Protein 5UZG (pdb70)

GO terms:
  GO:0042060 wound healing (P, HMP)
  GO:0045451 pole plasm oskar mRNA localization (P, IMP)
  GO:0051276 chromosome organization (P, IMP)
  GO:0060810 intracellular mRNA localization involved in pattern specification process (P, IMP)
  GO:0006417 regulation of translation (P, IMP)
  GO:0007311 maternal specification of dorsal/ventral axis, oocyte, germ-line encoded (P, IMP)
  GO:0005515 protein binding (F, IPI)
  GO:0032991 protein-containing complex (C, IPI)

Foldseek 3Di:
DWKKKKAWADPPDDLVLVLVLLVVFAFVPRSVQWAQQDCNHRMIMTHGDDPVSLVSQQVQAQPDRPHIGMHMGTDDPVRNVVRD/DWKKKKAFADLPDALVLVCVLLVVFAFVPRSVQKAFFADPVPRGTHRMIMTHGDDPVSLVSQQVQAQPDDVPIGMHMGTDDPVRNVVRVD

Structure (mmCIF, N/CA/C/O backbone):
data_5UZG
#
_entry.id   5UZG
#
_cell.length_a   115.240
_cell.length_b   27.720
_cell.length_c   66.415
_cell.angle_alpha   90.00
_cell.angle_beta   109.39
_cell.angle_gamma   90.00
#
_symmetry.space_group_name_H-M   'C 1 2 1'
#
loop_
_entity.id
_entity.type
_entity.pdbx_description
1 polymer AT27789p
2 non-polymer GLYCEROL
3 non-polymer 'SULFATE ION'
4 water water
#
loop_
_atom_site.group_PDB
_atom_site.id
_atom_site.type_symbol
_atom_site.label_atom_id
_atom_site.label_alt_id
_atom_site.label_comp_id
_atom_site.label_asym_id
_atom_site.label_entity_id
_atom_site.label_seq_id
_atom_site.pdbx_PDB_ins_code
_atom_site.Cartn_x
_atom_site.Cartn_y
_atom_site.Cartn_z
_atom_site.occupancy
_atom_site.B_iso_or_equiv
_atom_site.auth_seq_id
_atom_site.auth_comp_id
_atom_site.auth_asym_id
_atom_site.auth_atom_id
_atom_site.pdbx_PDB_model_num
ATOM 1 N N . PRO A 1 8 ? -17.152 -14.334 -10.487 1.00 33.86 48 PRO B N 1
ATOM 2 C CA . PRO A 1 8 ? -17.025 -14.769 -9.089 1.00 29.71 48 PRO B CA 1
ATOM 3 C C . PRO A 1 8 ? -17.845 -13.900 -8.149 1.00 26.73 48 PRO B C 1
ATOM 4 O O . PRO A 1 8 ? -17.815 -12.674 -8.261 1.00 26.13 48 PRO B O 1
ATOM 8 N N . LYS A 1 9 ? -18.561 -14.537 -7.229 1.00 18.56 49 LYS B N 1
ATOM 9 C CA . LYS A 1 9 ? -19.534 -13.872 -6.373 1.00 16.39 49 LYS B CA 1
ATOM 10 C C . LYS A 1 9 ? -19.064 -13.908 -4.926 1.00 12.38 49 LYS B C 1
ATOM 11 O O . LYS A 1 9 ? -18.591 -14.942 -4.447 1.00 12.47 49 LYS B O 1
ATOM 17 N N . PHE A 1 10 ? -19.223 -12.779 -4.225 1.00 12.19 50 PHE B N 1
ATOM 18 C CA . PHE A 1 10 ? -18.818 -12.667 -2.831 1.00 11.91 50 PHE B CA 1
ATOM 19 C C . PHE A 1 10 ? -19.944 -12.115 -1.967 1.00 11.51 50 PHE B C 1
ATOM 20 O O . PHE A 1 10 ? -20.752 -11.279 -2.396 1.00 11.08 50 PHE B O 1
ATOM 28 N N . VAL A 1 11 ? -19.957 -12.577 -0.725 1.00 10.46 51 VAL B N 1
ATOM 29 C CA . VAL A 1 11 ? -20.696 -11.928 0.339 1.00 10.88 51 VAL B CA 1
ATOM 30 C C . VAL A 1 11 ? -19.700 -11.529 1.420 1.00 11.03 51 VAL B C 1
ATOM 31 O O . VAL A 1 11 ? -18.573 -12.031 1.483 1.00 10.20 51 VAL B O 1
ATOM 35 N N . ARG A 1 12 ? -20.121 -10.596 2.264 1.00 9.51 52 ARG B N 1
ATOM 36 C CA . ARG A 1 12 ? -19.339 -10.132 3.400 1.00 10.78 52 ARG B CA 1
ATOM 37 C C . ARG A 1 12 ? -20.142 -10.356 4.673 1.00 9.96 52 ARG B C 1
ATOM 38 O O . ARG A 1 12 ? -21.320 -9.986 4.746 1.00 10.95 52 ARG B O 1
ATOM 46 N N . LEU A 1 13 ? -19.511 -10.982 5.660 1.00 10.43 53 LEU B N 1
ATOM 47 C CA . LEU A 1 13 ? -20.103 -11.154 6.980 1.00 12.46 53 LEU B CA 1
ATOM 48 C C . LEU A 1 13 ? -19.501 -10.127 7.927 1.00 10.60 53 LEU B C 1
ATOM 49 O O . LEU A 1 13 ? -18.298 -9.859 7.869 1.00 11.06 53 LEU B O 1
ATOM 54 N N . ARG A 1 14 ? -20.325 -9.556 8.805 1.00 7.91 54 ARG B N 1
ATOM 55 C CA . ARG A 1 14 ? -19.834 -8.620 9.812 1.00 8.43 54 ARG B CA 1
ATOM 56 C C . ARG A 1 14 ? -20.462 -8.952 11.155 1.00 9.42 54 ARG B C 1
ATOM 57 O O . ARG A 1 14 ? -21.631 -9.325 11.218 1.00 11.37 54 ARG B O 1
ATOM 65 N N . GLY A 1 15 ? -19.678 -8.837 12.225 1.00 10.91 55 GLY B N 1
ATOM 66 C CA . GLY A 1 15 ? -20.161 -9.156 13.552 1.00 12.34 55 GLY B CA 1
ATOM 67 C C . GLY A 1 15 ? -19.704 -10.494 14.083 1.00 14.23 55 GLY B C 1
ATOM 68 O O . GLY A 1 15 ? -20.234 -10.951 15.104 1.00 12.60 55 GLY B O 1
ATOM 69 N N . LEU A 1 16 ? -18.753 -11.142 13.415 1.00 13.26 56 LEU B N 1
ATOM 70 C CA . LEU A 1 16 ? -18.275 -12.449 13.844 1.00 13.55 56 LEU B CA 1
ATOM 71 C C . LEU A 1 16 ? -17.580 -12.349 15.200 1.00 14.84 56 LEU B C 1
ATOM 72 O O . LEU A 1 16 ? -16.911 -11.355 15.490 1.00 15.10 56 LEU B O 1
ATOM 77 N N . PRO A 1 17 ? -17.709 -13.378 16.033 1.00 14.87 57 PRO B N 1
ATOM 78 C CA . PRO A 1 17 ? -16.969 -13.405 17.296 1.00 16.74 57 PRO B CA 1
ATOM 79 C C . PRO A 1 17 ? -15.470 -13.504 17.066 1.00 17.21 57 PRO B C 1
ATOM 80 O O . PRO A 1 17 ? -14.998 -13.993 16.036 1.00 17.95 57 PRO B O 1
ATOM 84 N N . TRP A 1 18 ? -14.715 -13.049 18.072 1.00 18.30 58 TRP B N 1
ATOM 85 C CA . TRP A 1 18 ? -13.259 -13.166 18.031 1.00 17.66 58 TRP B CA 1
ATOM 86 C C . TRP A 1 18 ? -12.824 -14.589 17.709 1.00 17.85 58 TRP B C 1
ATOM 87 O O . TRP A 1 18 ? -11.772 -14.800 17.098 1.00 19.38 58 TRP B O 1
ATOM 98 N N . SER A 1 19 ? -13.621 -15.576 18.110 1.00 15.54 59 SER B N 1
ATOM 99 C CA . SER A 1 19 ? -13.264 -16.979 18.023 1.00 15.09 59 SER B CA 1
ATOM 100 C C . SER A 1 19 ? -13.672 -17.631 16.706 1.00 16.08 59 SER B C 1
ATOM 101 O O . SER A 1 19 ? -13.415 -18.822 16.524 1.00 16.31 59 SER B O 1
ATOM 104 N N . ALA A 1 20 ? -14.292 -16.890 15.787 1.00 14.84 60 ALA B N 1
ATOM 105 C CA . ALA A 1 20 ? -14.825 -17.501 14.575 1.00 17.40 60 ALA B CA 1
ATOM 106 C C . ALA A 1 20 ? -13.739 -18.212 13.774 1.00 14.09 60 ALA B C 1
ATOM 107 O O . ALA A 1 20 ? -12.670 -17.655 13.503 1.00 15.42 60 ALA B O 1
ATOM 109 N N . THR A 1 21 ? -14.019 -19.453 13.398 1.00 14.71 61 THR B N 1
ATOM 110 C CA . THR A 1 21 ? -13.147 -20.242 12.543 1.00 15.49 61 THR B CA 1
ATOM 111 C C . THR A 1 21 ? -13.783 -20.404 11.174 1.00 16.85 61 THR B C 1
ATOM 112 O O . THR A 1 21 ? -14.978 -20.160 10.985 1.00 14.40 61 THR B O 1
ATOM 116 N N . HIS A 1 22 ? -12.973 -20.855 10.215 1.00 15.94 62 HIS B N 1
ATOM 117 C CA . HIS A 1 22 ? -13.515 -21.144 8.893 1.00 14.34 62 HIS B CA 1
ATOM 118 C C . HIS A 1 22 ? -14.596 -22.217 8.964 1.00 17.25 62 HIS B C 1
ATOM 119 O O . HIS A 1 22 ? -15.640 -22.108 8.302 1.00 14.56 62 HIS B O 1
ATOM 126 N N . LYS A 1 23 ? -14.374 -23.256 9.773 1.00 16.70 63 LYS B N 1
ATOM 127 C CA . LYS A 1 23 ? -15.371 -24.312 9.913 1.00 16.11 63 LYS B CA 1
ATOM 128 C C . LYS A 1 23 ? -16.681 -23.765 10.469 1.00 15.49 63 LYS B C 1
ATOM 129 O O . LYS A 1 23 ? -17.763 -24.109 9.982 1.00 15.25 63 LYS B O 1
ATOM 135 N N . GLU A 1 24 ? -16.606 -22.888 11.474 1.00 13.93 64 GLU B N 1
ATOM 136 C CA . GLU A 1 24 ? -17.824 -22.332 12.052 1.00 15.42 64 GLU B CA 1
ATOM 137 C C . GLU A 1 24 ? -18.567 -21.471 11.041 1.00 11.92 64 GLU B C 1
ATOM 138 O O . GLU A 1 24 ? -19.807 -21.483 10.999 1.00 12.80 64 GLU B O 1
ATOM 144 N N . ILE A 1 25 ? -17.828 -20.720 10.220 1.00 12.13 65 ILE B N 1
ATOM 145 C CA . ILE A 1 25 ? -18.462 -19.895 9.198 1.00 12.48 65 ILE B CA 1
ATOM 146 C C . ILE A 1 25 ? -19.097 -20.772 8.128 1.00 10.73 65 ILE B C 1
ATOM 147 O O . ILE A 1 25 ? -20.230 -20.525 7.698 1.00 11.43 65 ILE B O 1
ATOM 152 N N . LEU A 1 26 ? -18.392 -21.821 7.701 1.00 11.15 66 LEU B N 1
ATOM 153 C CA . LEU A 1 26 ? -18.958 -22.761 6.738 1.00 12.11 66 LEU B CA 1
ATOM 154 C C . LEU A 1 26 ? -20.260 -23.369 7.255 1.00 11.60 66 LEU B C 1
ATOM 155 O O . LEU A 1 26 ? -21.216 -23.559 6.489 1.00 12.92 66 LEU B O 1
ATOM 160 N N . ASP A 1 27 ? -20.325 -23.670 8.560 1.00 11.80 67 ASP B N 1
ATOM 161 C CA . ASP A 1 27 ? -21.538 -24.237 9.139 1.00 12.11 67 ASP B CA 1
ATOM 162 C C . ASP A 1 27 ? -22.649 -23.193 9.252 1.00 10.85 67 ASP B C 1
ATOM 163 O O . ASP A 1 27 ? -23.823 -23.508 9.035 1.00 12.03 67 ASP B O 1
ATOM 168 N N . PHE A 1 28 ? -22.304 -21.951 9.623 1.00 10.20 68 PHE B N 1
ATOM 169 C CA . PHE A 1 28 ? -23.289 -20.877 9.602 1.00 9.26 68 PHE B CA 1
ATOM 170 C C . PHE A 1 28 ? -23.900 -20.768 8.214 1.00 10.11 68 PHE B C 1
ATOM 171 O O . PHE A 1 28 ? -25.115 -20.586 8.067 1.00 11.04 68 PHE B O 1
ATOM 179 N N . LEU A 1 29 ? -23.061 -20.921 7.189 1.00 9.97 69 LEU B N 1
ATOM 180 C CA . LEU A 1 29 ? -23.445 -20.871 5.784 1.00 10.61 69 LEU B CA 1
ATOM 181 C C . LEU A 1 29 ? -23.775 -22.251 5.216 1.00 12.04 69 LEU B C 1
ATOM 182 O O . LEU A 1 29 ? -23.639 -22.469 4.006 1.00 10.87 69 LEU B O 1
ATOM 187 N N . GLU A 1 30 ? -24.191 -23.186 6.058 1.00 10.45 70 GLU B N 1
ATOM 188 C CA . GLU A 1 30 ? -24.438 -24.559 5.608 1.00 11.87 70 GLU B CA 1
ATOM 189 C C . GLU A 1 30 ? -25.297 -24.731 4.381 1.00 10.80 70 GLU B C 1
ATOM 190 O O . GLU A 1 30 ? -25.082 -25.617 3.626 1.00 12.89 70 GLU B O 1
ATOM 196 N N . ASN A 1 31 ? -26.273 -23.857 4.220 1.00 11.63 71 ASN B N 1
ATOM 197 C CA . ASN A 1 31 ? -27.150 -24.036 3.086 1.00 15.62 71 ASN B CA 1
ATOM 198 C C . ASN A 1 31 ? -26.768 -23.245 1.866 1.00 12.63 71 ASN B C 1
ATOM 199 O O . ASN A 1 31 ? -27.467 -23.213 0.940 1.00 13.04 71 ASN B O 1
ATOM 204 N N . VAL A 1 32 ? -25.605 -22.662 1.912 1.00 10.93 72 VAL B N 1
ATOM 205 C CA . VAL A 1 32 ? -25.032 -21.885 0.859 1.00 9.26 72 VAL B CA 1
ATOM 206 C C . VAL A 1 32 ? -23.890 -22.692 0.242 1.00 11.26 72 VAL B C 1
ATOM 207 O O . VAL A 1 32 ? -23.175 -23.286 0.922 1.00 10.28 72 VAL B O 1
ATOM 211 N N . ASN A 1 33 ? -23.806 -22.694 -1.086 1.00 9.31 73 ASN B N 1
ATOM 212 C CA . ASN A 1 33 ? -22.693 -23.353 -1.766 1.00 11.42 73 ASN B CA 1
ATOM 213 C C . ASN A 1 33 ? -21.512 -22.393 -1.772 1.00 10.71 73 ASN B C 1
ATOM 214 O O . ASN A 1 33 ? -21.478 -21.425 -2.544 1.00 10.93 73 ASN B O 1
ATOM 219 N N . VAL A 1 34 ? -20.547 -22.660 -0.899 1.00 9.41 74 VAL B N 1
ATOM 220 C CA . VAL A 1 34 ? -19.344 -21.849 -0.770 1.00 11.99 74 VAL B CA 1
ATOM 221 C C . VAL A 1 34 ? -18.276 -22.429 -1.680 1.00 13.53 74 VAL B C 1
ATOM 222 O O . VAL A 1 34 ? -17.983 -23.634 -1.619 1.00 13.19 74 VAL B O 1
ATOM 226 N N . THR A 1 35 ? -17.694 -21.577 -2.522 1.00 12.58 75 THR B N 1
ATOM 227 C CA . THR A 1 35 ? -16.697 -22.024 -3.492 1.00 15.19 75 THR B CA 1
ATOM 228 C C . THR A 1 35 ? -15.461 -22.569 -2.788 1.00 15.53 75 THR B C 1
ATOM 229 O O . THR A 1 35 ? -14.831 -21.874 -1.989 1.00 15.69 75 THR B O 1
ATOM 233 N N . ASN A 1 36 ? -15.112 -23.820 -3.091 1.00 17.79 76 ASN B N 1
ATOM 234 C CA . ASN A 1 36 ? -13.959 -24.499 -2.506 1.00 17.05 76 ASN B CA 1
ATOM 235 C C . ASN A 1 36 ? -14.087 -24.668 -0.994 1.00 17.54 76 ASN B C 1
ATOM 236 O O . ASN A 1 36 ? -13.073 -24.797 -0.298 1.00 19.35 76 ASN B O 1
ATOM 241 N N . GLY A 1 37 ? -15.316 -24.661 -0.479 1.00 15.19 77 GLY B N 1
ATOM 242 C CA . GLY A 1 37 ? -15.541 -24.948 0.932 1.00 14.71 77 GLY B CA 1
ATOM 243 C C . GLY A 1 37 ? -14.832 -23.950 1.825 1.00 17.62 77 GLY B C 1
ATOM 244 O O . GLY A 1 37 ? -14.921 -22.732 1.634 1.00 17.46 77 GLY B O 1
ATOM 245 N N . SER A 1 38 ? -14.090 -24.477 2.806 1.00 17.33 78 SER B N 1
ATOM 246 C CA A SER A 1 38 ? -13.387 -23.611 3.747 0.37 18.53 78 SER B CA 1
ATOM 247 C CA B SER A 1 38 ? -13.368 -23.629 3.749 0.63 18.51 78 SER B CA 1
ATOM 248 C C . SER A 1 38 ? -12.407 -22.677 3.047 1.00 16.97 78 SER B C 1
ATOM 249 O O . SER A 1 38 ? -12.164 -21.564 3.530 1.00 18.61 78 SER B O 1
ATOM 254 N N . ALA A 1 39 ? -11.838 -23.097 1.910 1.00 16.66 79 ALA B N 1
ATOM 255 C CA . ALA A 1 39 ? -10.886 -22.254 1.200 1.00 17.24 79 ALA B CA 1
ATOM 256 C C . ALA A 1 39 ? -11.534 -21.019 0.590 1.00 18.40 79 ALA B C 1
ATOM 257 O O . ALA A 1 39 ? -10.819 -20.092 0.195 1.00 17.29 79 ALA B O 1
ATOM 259 N N . GLY A 1 40 ? -12.863 -20.995 0.486 1.00 15.95 80 GLY B N 1
ATOM 260 C CA . GLY A 1 40 ? -13.576 -19.828 0.006 1.00 14.19 80 GLY B CA 1
ATOM 261 C C . GLY A 1 40 ? -13.862 -18.773 1.045 1.00 14.77 80 GLY B C 1
ATOM 262 O O . GLY A 1 40 ? -14.466 -17.749 0.718 1.00 13.54 80 GLY B O 1
ATOM 263 N N . ILE A 1 41 ? -13.445 -18.994 2.287 1.00 13.55 81 ILE B N 1
ATOM 264 C CA . ILE A 1 41 ? -13.731 -18.103 3.406 1.00 13.53 81 ILE B CA 1
ATOM 265 C C . ILE A 1 41 ? -12.456 -17.364 3.774 1.00 13.60 81 ILE B C 1
ATOM 266 O O . ILE A 1 41 ? -11.418 -17.990 4.032 1.00 15.76 81 ILE B O 1
ATOM 271 N N . HIS A 1 42 ? -12.534 -16.042 3.815 1.00 12.82 82 HIS B N 1
ATOM 272 C CA . HIS A 1 42 ? -11.364 -15.205 4.048 1.00 13.73 82 HIS B CA 1
ATOM 273 C C . HIS A 1 42 ? -11.638 -14.286 5.232 1.00 13.49 82 HIS B C 1
ATOM 274 O O . HIS A 1 42 ? -12.407 -13.325 5.116 1.00 15.25 82 HIS B O 1
ATOM 281 N N . LEU A 1 43 ? -11.016 -14.581 6.371 1.00 15.53 83 LEU B N 1
ATOM 282 C CA . LEU A 1 43 ? -11.179 -13.761 7.561 1.00 14.99 83 LEU B CA 1
ATOM 283 C C . LEU A 1 43 ? -10.351 -12.490 7.442 1.00 19.04 83 LEU B C 1
ATOM 284 O O . LEU A 1 43 ? -9.161 -12.545 7.115 1.00 23.71 83 LEU B O 1
ATOM 289 N N . VAL A 1 44 ? -10.975 -11.350 7.711 1.00 18.14 84 VAL B N 1
ATOM 290 C CA . VAL A 1 44 ? -10.271 -10.072 7.705 1.00 20.12 84 VAL B CA 1
ATOM 291 C C . VAL A 1 44 ? -9.529 -9.923 9.025 1.00 25.26 84 VAL B C 1
ATOM 292 O O . VAL A 1 44 ? -10.115 -10.096 10.100 1.00 24.83 84 VAL B O 1
ATOM 296 N N . THR A 1 45 ? -8.235 -9.624 8.953 1.00 32.91 85 THR B N 1
ATOM 297 C CA . THR A 1 45 ? -7.410 -9.444 10.140 1.00 43.84 85 THR B CA 1
ATOM 298 C C . THR A 1 45 ? -6.960 -7.993 10.265 1.00 41.78 85 THR B C 1
ATOM 299 O O . THR A 1 45 ? -7.087 -7.187 9.337 1.00 46.18 85 THR B O 1
ATOM 303 N N . SER A 1 46 ? -6.428 -7.671 11.440 1.00 49.81 86 SER B N 1
ATOM 304 C CA . SER A 1 46 ? -5.943 -6.325 11.724 1.00 53.64 86 SER B CA 1
ATOM 305 C C . SER A 1 46 ? -4.480 -6.357 12.153 1.00 51.23 86 SER B C 1
ATOM 306 O O . SER A 1 46 ? -3.995 -7.375 12.648 1.00 50.17 86 SER B O 1
ATOM 309 N N . ASN A 1 52 ? -7.997 -9.842 13.861 1.00 30.05 92 ASN B N 1
ATOM 310 C CA . ASN A 1 52 ? -9.279 -10.479 13.555 1.00 41.05 92 ASN B CA 1
ATOM 311 C C . ASN A 1 52 ? -10.438 -9.542 13.906 1.00 33.60 92 ASN B C 1
ATOM 312 O O . ASN A 1 52 ? -10.805 -9.389 15.073 1.00 27.89 92 ASN B O 1
ATOM 317 N N . THR A 1 53 ? -11.026 -8.940 12.871 1.00 26.22 93 THR B N 1
ATOM 318 C CA . THR A 1 53 ? -11.884 -7.771 13.001 1.00 20.83 93 THR B CA 1
ATOM 319 C C . THR A 1 53 ? -13.367 -8.090 13.118 1.00 24.09 93 THR B C 1
ATOM 320 O O . THR A 1 53 ? -14.160 -7.171 13.345 1.00 29.04 93 THR B O 1
ATOM 324 N N . GLY A 1 54 ? -13.770 -9.340 12.936 1.00 19.18 94 GLY B N 1
ATOM 325 C CA . GLY A 1 54 ? -15.175 -9.677 12.909 1.00 18.09 94 GLY B CA 1
ATOM 326 C C . GLY A 1 54 ? -15.784 -9.704 11.525 1.00 14.42 94 GLY B C 1
ATOM 327 O O . GLY A 1 54 ? -16.976 -10.009 11.400 1.00 12.69 94 GLY B O 1
ATOM 328 N N . GLU A 1 55 ? -15.007 -9.412 10.487 1.00 13.73 95 GLU B N 1
ATOM 329 C CA . GLU A 1 55 ? -15.482 -9.500 9.117 1.00 13.92 95 GLU B CA 1
ATOM 330 C C . GLU A 1 55 ? -14.857 -10.675 8.381 1.00 12.39 95 GLU B C 1
ATOM 331 O O . GLU A 1 55 ? -13.744 -11.113 8.685 1.00 13.08 95 GLU B O 1
ATOM 337 N N . ALA A 1 56 ? -15.586 -11.163 7.381 1.00 12.97 96 ALA B N 1
ATOM 338 C CA . ALA A 1 56 ? -15.092 -12.194 6.485 1.00 11.94 96 ALA B CA 1
ATOM 339 C C . ALA A 1 56 ? -15.682 -11.960 5.107 1.00 12.91 96 ALA B C 1
ATOM 340 O O . ALA A 1 56 ? -16.818 -11.495 4.979 1.00 11.87 96 ALA B O 1
ATOM 342 N N . TYR A 1 57 ? -14.904 -12.283 4.077 1.00 11.78 97 TYR B N 1
ATOM 343 C CA . TYR A 1 57 ? -15.382 -12.318 2.705 1.00 10.95 97 TYR B CA 1
ATOM 344 C C . TYR A 1 57 ? -15.471 -13.768 2.274 1.00 11.76 97 TYR B C 1
ATOM 345 O O . TYR A 1 57 ? -14.544 -14.546 2.506 1.00 13.88 97 TYR B O 1
ATOM 354 N N . VAL A 1 58 ? -16.591 -14.138 1.663 1.00 10.04 98 VAL B N 1
ATOM 355 C CA . VAL A 1 58 ? -16.868 -15.530 1.338 1.00 9.39 98 VAL B CA 1
ATOM 356 C C . VAL A 1 58 ? -17.253 -15.615 -0.129 1.00 11.35 98 VAL B C 1
ATOM 357 O O . VAL A 1 58 ? -18.184 -14.935 -0.571 1.00 10.35 98 VAL B O 1
ATOM 361 N N . GLU A 1 59 ? -16.522 -16.430 -0.888 1.00 11.84 99 GLU B N 1
ATOM 362 C CA . GLU A 1 59 ? -16.844 -16.656 -2.291 1.00 10.80 99 GLU B CA 1
ATOM 363 C C . GLU A 1 59 ? -17.922 -17.723 -2.397 1.00 10.22 99 GLU B C 1
ATOM 364 O O . GLU A 1 59 ? -17.804 -18.798 -1.795 1.00 11.60 99 GLU B O 1
ATOM 370 N N . VAL A 1 60 ? -18.986 -17.430 -3.141 1.00 11.31 100 VAL B N 1
ATOM 371 C CA . VAL A 1 60 ? -20.088 -18.370 -3.272 1.00 10.54 100 VAL B CA 1
ATOM 372 C C . VAL A 1 60 ? -20.302 -18.674 -4.752 1.00 11.01 100 VAL B C 1
ATOM 373 O O . VAL A 1 60 ? -19.856 -17.940 -5.634 1.00 11.80 100 VAL B O 1
ATOM 377 N N . ALA A 1 61 ? -20.995 -19.782 -5.017 1.00 10.67 101 ALA B N 1
ATOM 378 C CA . ALA A 1 61 ? -20.954 -20.377 -6.353 1.00 10.00 101 ALA B CA 1
ATOM 379 C C . ALA A 1 61 ? -21.839 -19.676 -7.376 1.00 13.97 101 ALA B C 1
ATOM 380 O O . ALA A 1 61 ? -21.546 -19.744 -8.577 1.00 18.17 101 ALA B O 1
ATOM 382 N N . SER A 1 62 ? -22.907 -19.006 -6.950 1.00 10.86 102 SER B N 1
ATOM 383 C CA . SER A 1 62 ? -23.907 -18.529 -7.895 1.00 12.01 102 SER B CA 1
ATOM 384 C C . SER A 1 62 ? -24.704 -17.392 -7.279 1.00 11.57 102 SER B C 1
ATOM 385 O O . SER A 1 62 ? -24.661 -17.158 -6.067 1.00 12.24 102 SER B O 1
ATOM 388 N N . GLN A 1 63 ? -25.491 -16.721 -8.132 1.00 11.37 103 GLN B N 1
ATOM 389 C CA . GLN A 1 63 ? -26.383 -15.682 -7.631 1.00 11.10 103 GLN B CA 1
ATOM 390 C C . GLN A 1 63 ? -27.308 -16.223 -6.556 1.00 10.30 103 GLN B C 1
ATOM 391 O O . GLN A 1 63 ? -27.553 -15.545 -5.554 1.00 10.69 103 GLN B O 1
ATOM 397 N N . GLU A 1 64 ? -27.874 -17.420 -6.762 1.00 10.11 104 GLU B N 1
ATOM 398 C CA . GLU A 1 64 ? -28.819 -17.932 -5.778 1.00 10.99 104 GLU B CA 1
ATOM 399 C C . GLU A 1 64 ? -28.138 -18.148 -4.441 1.00 8.47 104 GLU B C 1
ATOM 400 O O . GLU A 1 64 ? -28.772 -18.019 -3.387 1.00 9.90 104 GLU B O 1
ATOM 406 N N . ASP A 1 65 ? -26.834 -18.442 -4.461 1.00 8.84 105 ASP B N 1
ATOM 407 C CA . ASP A 1 65 ? -26.078 -18.571 -3.222 1.00 9.85 105 ASP B CA 1
ATOM 408 C C . ASP A 1 65 ? -25.892 -17.220 -2.543 1.00 10.11 105 ASP B C 1
ATOM 409 O O . ASP A 1 65 ? -25.891 -17.146 -1.310 1.00 9.96 105 ASP B O 1
ATOM 414 N N . VAL A 1 66 ? -25.709 -16.146 -3.324 1.00 8.49 106 VAL B N 1
ATOM 415 C CA . VAL A 1 66 ? -25.675 -14.810 -2.730 1.00 8.83 106 VAL B CA 1
ATOM 416 C C . VAL A 1 66 ? -26.993 -14.533 -2.030 1.00 8.45 106 VAL B C 1
ATOM 417 O O . VAL A 1 66 ? -27.026 -14.090 -0.870 1.00 9.40 106 VAL B O 1
ATOM 421 N N . GLU A 1 67 ? -28.101 -14.806 -2.726 1.00 10.20 107 GLU B N 1
ATOM 422 C CA . GLU A 1 67 ? -29.419 -14.561 -2.156 1.00 8.18 107 GLU B CA 1
ATOM 423 C C . GLU A 1 67 ? -29.627 -15.370 -0.880 1.00 9.00 107 GLU B C 1
ATOM 424 O O . GLU A 1 67 ? -30.112 -14.839 0.130 1.00 10.18 107 GLU B O 1
ATOM 430 N N . GLU A 1 68 ? -29.249 -16.656 -0.894 1.00 9.35 108 GLU B N 1
ATOM 431 C CA . GLU A 1 68 ? -29.407 -17.473 0.300 1.00 8.90 108 GLU B CA 1
ATOM 432 C C . GLU A 1 68 ? -28.506 -17.001 1.433 1.00 9.09 108 GLU B C 1
ATOM 433 O O . GLU A 1 68 ? -28.923 -17.007 2.599 1.00 10.15 108 GLU B O 1
ATOM 439 N N . ALA A 1 69 ? -27.271 -16.591 1.128 1.00 9.92 109 ALA B N 1
ATOM 440 C CA . ALA A 1 69 ? -26.427 -16.028 2.183 1.00 10.41 109 ALA B CA 1
ATOM 441 C C . ALA A 1 69 ? -27.068 -14.781 2.775 1.00 10.13 109 ALA B C 1
ATOM 442 O O . ALA A 1 69 ? -27.072 -14.594 3.999 1.00 8.49 109 ALA B O 1
ATOM 444 N N . ARG A 1 70 ? -27.635 -13.959 1.925 1.00 7.27 110 ARG B N 1
ATOM 445 C CA . ARG A 1 70 ? -28.282 -12.781 2.429 1.00 11.37 110 ARG B CA 1
ATOM 446 C C . ARG A 1 70 ? -29.507 -13.028 3.312 1.00 10.82 110 ARG B C 1
ATOM 447 O O . ARG A 1 70 ? -29.835 -12.216 4.114 1.00 10.61 110 ARG B O 1
ATOM 455 N N . LYS A 1 71 ? -30.176 -14.154 3.110 1.00 9.35 111 LYS B N 1
ATOM 456 C CA . LYS A 1 71 ? -31.275 -14.531 3.994 1.00 9.87 111 LYS B CA 1
ATOM 457 C C . LYS A 1 71 ? -30.798 -14.746 5.423 1.00 10.69 111 LYS B C 1
ATOM 458 O O . LYS A 1 71 ? -31.608 -14.701 6.356 1.00 13.04 111 LYS B O 1
ATOM 464 N N . LEU A 1 72 ? -29.507 -15.009 5.608 1.00 10.93 112 LEU B N 1
ATOM 465 C CA . LEU A 1 72 ? -28.931 -15.191 6.934 1.00 11.96 112 LEU B CA 1
ATOM 466 C C . LEU A 1 72 ? -28.554 -13.866 7.584 1.00 10.30 112 LEU B C 1
ATOM 467 O O . LEU A 1 72 ? -27.960 -13.859 8.664 1.00 10.91 112 LEU B O 1
ATOM 472 N N . ASN A 1 73 ? -28.897 -12.745 6.956 1.00 9.05 113 ASN B N 1
ATOM 473 C CA . ASN A 1 73 ? -28.636 -11.463 7.591 1.00 9.72 113 ASN B CA 1
ATOM 474 C C . ASN A 1 73 ? -29.343 -11.395 8.936 1.00 10.61 113 ASN B C 1
ATOM 475 O O . ASN A 1 73 ? -30.553 -11.628 9.028 1.00 11.95 113 ASN B O 1
ATOM 480 N N . LYS A 1 74 ? -28.569 -11.083 9.973 1.00 12.02 114 LYS B N 1
ATOM 481 C CA . LYS A 1 74 ? -29.005 -10.988 11.363 1.00 14.24 114 LYS B CA 1
ATOM 482 C C . LYS A 1 74 ? -29.382 -12.338 11.959 1.00 15.93 114 LYS B C 1
ATOM 483 O O . LYS A 1 74 ? -29.984 -12.383 13.040 1.00 18.06 114 LYS B O 1
ATOM 489 N N . ALA A 1 75 ? -29.050 -13.445 11.296 1.00 12.36 115 ALA B N 1
ATOM 490 C CA . ALA A 1 75 ? -29.167 -14.739 11.942 1.00 13.37 115 ALA B CA 1
ATOM 491 C C . ALA A 1 75 ? -28.105 -14.872 13.024 1.00 14.05 115 ALA B C 1
ATOM 492 O O . ALA A 1 75 ? -27.097 -14.163 13.039 1.00 14.63 115 ALA B O 1
ATOM 494 N N . SER A 1 76 ? -28.330 -15.805 13.942 1.00 15.47 116 SER B N 1
ATOM 495 C CA . SER A 1 76 ? -27.468 -15.903 15.106 1.00 17.01 116 SER B CA 1
ATOM 496 C C . SER A 1 76 ? -26.324 -16.872 14.858 1.00 15.86 116 SER B C 1
ATOM 497 O O . SER A 1 76 ? -26.496 -17.916 14.222 1.00 18.67 116 SER B O 1
ATOM 500 N N . MET A 1 77 ? -25.163 -16.540 15.403 1.00 15.62 117 MET B N 1
ATOM 501 C CA . MET A 1 77 ? -23.985 -17.418 15.434 1.00 18.51 117 MET B CA 1
ATOM 502 C C . MET A 1 77 ? -23.493 -17.290 16.852 1.00 22.91 117 MET B C 1
ATOM 503 O O . MET A 1 77 ? -23.034 -16.283 17.246 1.00 20.16 117 MET B O 1
ATOM 508 N N . GLY A 1 78 ? -23.565 -18.401 17.568 1.00 28.25 118 GLY B N 1
ATOM 509 C CA . GLY A 1 78 ? -23.414 -18.334 19.005 1.00 29.60 118 GLY B CA 1
ATOM 510 C C . GLY A 1 78 ? -24.407 -17.332 19.556 1.00 29.74 118 GLY B C 1
ATOM 511 O O . GLY A 1 78 ? -25.624 -17.423 19.325 1.00 27.45 118 GLY B O 1
ATOM 512 N N . HIS A 1 79 ? -23.865 -16.334 20.247 1.00 21.78 119 HIS B N 1
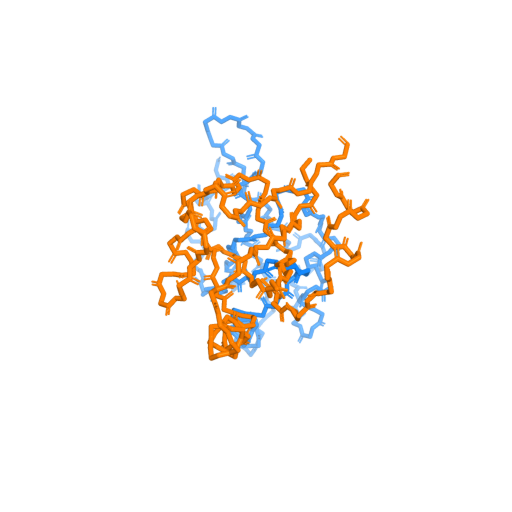ATOM 513 C CA . HIS A 1 79 ? -24.631 -15.328 20.963 1.00 20.49 119 HIS B CA 1
ATOM 514 C C . HIS A 1 79 ? -24.595 -13.975 20.261 1.00 22.06 119 HIS B C 1
ATOM 515 O O . HIS A 1 79 ? -24.765 -12.938 20.907 1.00 19.75 119 HIS B O 1
ATOM 522 N N . ARG A 1 80 ? -24.349 -13.967 18.955 1.00 18.90 120 ARG B N 1
ATOM 523 C CA . ARG A 1 80 ? -24.263 -12.745 18.169 1.00 17.40 120 ARG B CA 1
ATOM 524 C C . ARG A 1 80 ? -25.212 -12.839 16.983 1.00 16.23 120 ARG B C 1
ATOM 525 O O . ARG A 1 80 ? -25.607 -13.928 16.569 1.00 16.73 120 ARG B O 1
ATOM 533 N N . TYR A 1 81 ? -25.589 -11.676 16.456 1.00 15.01 121 TYR B N 1
ATOM 534 C CA . TYR A 1 81 ? -26.290 -11.567 15.183 1.00 13.24 121 TYR B CA 1
ATOM 535 C C . TYR A 1 81 ? -25.270 -11.203 14.112 1.00 12.87 121 TYR B C 1
ATOM 536 O O . TYR A 1 81 ? -24.502 -10.257 14.284 1.00 14.92 121 TYR B O 1
ATOM 545 N N . ILE A 1 82 ? -25.253 -11.955 13.019 1.00 11.18 122 ILE B N 1
ATOM 546 C CA . ILE A 1 82 ? -24.277 -11.747 11.955 1.00 9.87 122 ILE B CA 1
ATOM 547 C C . ILE A 1 82 ? -24.938 -10.977 10.821 1.00 10.46 122 ILE B C 1
ATOM 548 O O . ILE A 1 82 ? -25.962 -11.411 10.281 1.00 14.01 122 ILE B O 1
ATOM 553 N N . GLU A 1 83 ? -24.359 -9.829 10.465 1.00 9.43 123 GLU B N 1
ATOM 554 C CA . GLU A 1 83 ? -24.794 -9.086 9.291 1.00 10.38 123 GLU B CA 1
ATOM 555 C C . GLU A 1 83 ? -24.241 -9.737 8.036 1.00 10.21 123 GLU B C 1
ATOM 556 O O . GLU A 1 83 ? -23.093 -10.177 8.015 1.00 9.58 123 GLU B O 1
ATOM 562 N N . VAL A 1 84 ? -25.048 -9.795 6.982 1.00 8.25 124 VAL B N 1
ATOM 563 C CA . VAL A 1 84 ? -24.598 -10.357 5.714 1.00 8.98 124 VAL B CA 1
ATOM 564 C C . VAL A 1 84 ? -24.890 -9.367 4.595 1.00 8.78 124 VAL B C 1
ATOM 565 O O . VAL A 1 84 ? -26.032 -8.927 4.425 1.00 9.70 124 VAL B O 1
ATOM 569 N N . PHE A 1 85 ? -23.850 -9.048 3.825 1.00 10.88 125 PHE B N 1
ATOM 570 C CA . PHE A 1 85 ? -23.889 -8.095 2.731 1.00 9.16 125 PHE B CA 1
ATOM 571 C C . PHE A 1 85 ? -23.420 -8.779 1.461 1.00 9.03 125 PHE B C 1
ATOM 572 O O . PHE A 1 85 ? -22.702 -9.776 1.517 1.00 10.48 125 PHE B O 1
ATOM 580 N N . THR A 1 86 ? -23.800 -8.227 0.305 1.00 8.67 126 THR B N 1
ATOM 581 C CA . THR A 1 86 ? -23.019 -8.550 -0.888 1.00 10.70 126 THR B CA 1
ATOM 582 C C . THR A 1 86 ? -21.680 -7.824 -0.832 1.00 12.44 126 THR B C 1
ATOM 583 O O . THR A 1 86 ? -21.516 -6.840 -0.113 1.00 9.82 126 THR B O 1
ATOM 587 N N . ALA A 1 87 ? -20.709 -8.329 -1.587 1.00 10.78 127 ALA B N 1
ATOM 588 C CA . ALA A 1 87 ? -19.423 -7.667 -1.727 1.00 9.73 127 ALA B CA 1
ATOM 589 C C . ALA A 1 87 ? -18.967 -7.799 -3.170 1.00 12.90 127 ALA B C 1
ATOM 590 O O . ALA A 1 87 ? -19.227 -8.812 -3.823 1.00 15.32 127 ALA B O 1
ATOM 592 N N . THR A 1 88 ? -18.281 -6.778 -3.658 1.00 14.11 128 THR B N 1
ATOM 593 C CA . THR A 1 88 ? -17.727 -6.877 -5.001 1.00 18.23 128 THR B CA 1
ATOM 594 C C . THR A 1 88 ? -16.371 -7.571 -4.970 1.00 15.48 128 THR B C 1
ATOM 595 O O . THR A 1 88 ? -15.707 -7.622 -3.935 1.00 16.05 128 THR B O 1
ATOM 599 N N . PRO A 1 89 ? -15.935 -8.138 -6.096 1.00 19.69 129 PRO B N 1
ATOM 600 C CA . PRO A 1 89 ? -14.568 -8.678 -6.143 1.00 21.58 129 PRO B CA 1
ATOM 601 C C . PRO A 1 89 ? -13.510 -7.661 -5.755 1.00 20.19 129 PRO B C 1
ATOM 602 O O . PRO A 1 89 ? -12.533 -8.014 -5.079 1.00 22.59 129 PRO B O 1
ATOM 606 N N . LYS A 1 90 ? -13.689 -6.397 -6.150 1.00 23.25 130 LYS B N 1
ATOM 607 C CA . LYS A 1 90 ? -12.738 -5.359 -5.767 1.00 24.84 130 LYS B CA 1
ATOM 608 C C . LYS A 1 90 ? -12.695 -5.181 -4.257 1.00 22.78 130 LYS B C 1
ATOM 609 O O . LYS A 1 90 ? -11.612 -5.060 -3.670 1.00 23.76 130 LYS B O 1
ATOM 615 N N . GLU A 1 91 ? -13.864 -5.160 -3.604 1.00 17.09 131 GLU B N 1
ATOM 616 C CA . GLU A 1 91 ? -13.884 -5.063 -2.150 1.00 19.44 131 GLU B CA 1
ATOM 617 C C . GLU A 1 91 ? -13.167 -6.236 -1.499 1.00 18.81 131 GLU B C 1
ATOM 618 O O . GLU A 1 91 ? -12.404 -6.054 -0.542 1.00 19.37 131 GLU B O 1
ATOM 624 N N . ALA A 1 92 ? -13.417 -7.455 -1.976 1.00 20.31 132 ALA B N 1
ATOM 625 C CA . ALA A 1 92 ? -12.804 -8.613 -1.335 1.00 20.12 132 ALA B CA 1
ATOM 626 C C . ALA A 1 92 ? -11.297 -8.624 -1.543 1.00 24.44 132 ALA B C 1
ATOM 627 O O . ALA A 1 92 ? -10.541 -8.949 -0.620 1.00 27.50 132 ALA B O 1
ATOM 629 N N . LYS A 1 93 ? -10.842 -8.255 -2.741 1.00 24.84 133 LYS B N 1
ATOM 630 C CA . LYS A 1 93 ? -9.405 -8.211 -3.003 1.00 27.35 133 LYS B CA 1
ATOM 631 C C . LYS A 1 93 ? -8.722 -7.152 -2.139 1.00 29.84 133 LYS B C 1
ATOM 632 O O . LYS A 1 93 ? -7.688 -7.414 -1.513 1.00 32.78 133 LYS B O 1
ATOM 638 N N . GLU A 1 94 ? -9.308 -5.953 -2.074 1.00 24.73 134 GLU B N 1
ATOM 639 C CA . GLU A 1 94 ? -8.721 -4.869 -1.291 1.00 29.78 134 GLU B CA 1
ATOM 640 C C . GL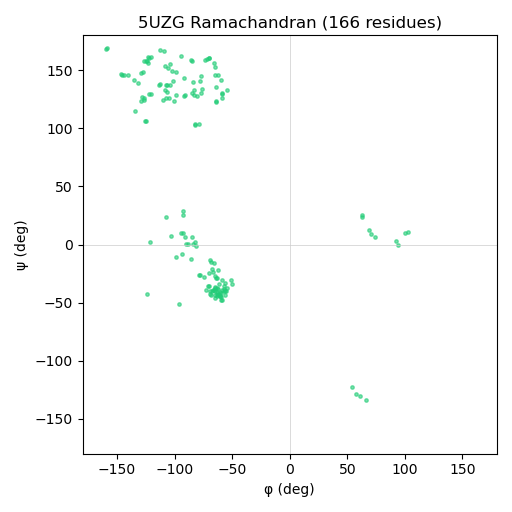U A 1 94 ? -8.625 -5.219 0.187 1.00 33.88 134 GLU B C 1
ATOM 641 O O . GLU A 1 94 ? -7.685 -4.791 0.868 1.00 35.91 134 GLU B O 1
ATOM 647 N N . ALA A 1 95 ? -9.587 -5.983 0.703 1.00 29.47 135 ALA B N 1
ATOM 648 C CA . ALA A 1 95 ? -9.602 -6.287 2.127 1.00 33.75 135 ALA B CA 1
ATOM 649 C C . ALA A 1 95 ? -8.594 -7.364 2.502 1.00 34.09 135 ALA B C 1
ATOM 650 O O . ALA A 1 95 ? -8.139 -7.405 3.651 1.00 39.90 135 ALA B O 1
ATOM 652 N N . MET A 1 96 ? -8.244 -8.241 1.568 1.00 31.16 136 MET B N 1
ATOM 653 C CA . MET A 1 96 ? -7.267 -9.289 1.843 1.00 38.25 136 MET B CA 1
ATOM 654 C C . MET A 1 96 ? -5.888 -8.919 1.301 1.00 42.25 136 MET B C 1
ATOM 655 O O . MET A 1 96 ? -5.442 -7.779 1.432 1.00 46.42 136 MET B O 1
ATOM 660 N N . PRO B 1 8 ? -37.450 -7.647 47.104 1.00 36.00 48 PRO A N 1
ATOM 661 C CA . PRO B 1 8 ? -36.586 -7.200 46.005 1.00 30.47 48 PRO A CA 1
ATOM 662 C C . PRO B 1 8 ? -36.656 -8.115 44.784 1.00 26.12 48 PRO A C 1
ATOM 663 O O . PRO B 1 8 ? -36.644 -9.337 44.902 1.00 26.04 48 PRO A O 1
ATOM 667 N N . LYS B 1 9 ? -36.723 -7.507 43.608 1.00 18.43 49 LYS A N 1
ATOM 668 C CA . LYS B 1 9 ? -36.949 -8.226 42.365 1.00 14.31 49 LYS A CA 1
ATOM 669 C C . LYS B 1 9 ? -35.709 -8.157 41.492 1.00 11.63 49 LYS A C 1
ATOM 670 O O . LYS B 1 9 ? -35.076 -7.103 41.381 1.00 13.04 49 LYS A O 1
ATOM 676 N N . PHE B 1 10 ? -35.369 -9.282 40.868 1.00 12.76 50 PHE A N 1
ATOM 677 C CA . PHE B 1 10 ? -34.149 -9.393 40.086 1.00 11.61 50 PHE A CA 1
ATOM 678 C C . PHE B 1 10 ? -34.444 -9.912 38.691 1.00 9.26 50 PHE A C 1
ATOM 679 O O . PHE B 1 10 ? -35.359 -10.720 38.473 1.00 10.70 50 PHE A O 1
ATOM 687 N N . VAL B 1 11 ? -33.627 -9.462 37.747 1.00 8.66 51 VAL A N 1
ATOM 688 C CA . VAL B 1 11 ? -33.513 -10.111 36.453 1.00 9.83 51 VAL A CA 1
ATOM 689 C C . VAL B 1 11 ? -32.053 -10.491 36.263 1.00 9.91 51 VAL A C 1
ATOM 690 O O . VAL B 1 11 ? -31.155 -9.992 36.947 1.00 9.82 51 VAL A O 1
ATOM 694 N N . ARG B 1 12 ? -31.830 -11.424 35.348 1.00 10.05 52 ARG A N 1
ATOM 695 C CA . ARG B 1 12 ? -30.496 -11.876 34.992 1.00 10.21 52 ARG A CA 1
ATOM 696 C C . ARG B 1 12 ? -30.269 -11.626 33.510 1.00 9.36 52 ARG A C 1
ATOM 697 O O . ARG B 1 12 ? -31.103 -11.995 32.681 1.00 10.28 52 ARG A O 1
ATOM 705 N N . LEU B 1 13 ? -29.147 -10.990 33.182 1.00 8.86 53 LEU A N 1
ATOM 706 C CA . LEU B 1 13 ? -28.736 -10.771 31.804 1.00 10.61 53 LEU A CA 1
ATOM 707 C C . LEU B 1 13 ? -27.623 -11.754 31.474 1.00 11.17 53 LEU A C 1
ATOM 708 O O . LEU B 1 13 ? -26.738 -11.989 32.304 1.00 12.03 53 LEU A O 1
ATOM 713 N N . ARG B 1 14 ? -27.677 -12.353 30.282 1.00 8.31 54 ARG A N 1
ATOM 714 C CA . ARG B 1 14 ? -26.635 -13.279 29.845 1.00 9.16 54 ARG A CA 1
ATOM 715 C C . ARG B 1 14 ? -26.195 -12.918 28.435 1.00 10.85 54 ARG A C 1
ATOM 716 O O . ARG B 1 14 ? -27.024 -12.587 27.584 1.00 12.15 54 ARG A O 1
ATOM 724 N N . GLY B 1 15 ? -24.889 -12.976 28.183 1.00 13.10 55 GLY A N 1
ATOM 725 C CA . GLY B 1 15 ? -24.371 -12.632 26.878 1.00 14.74 55 GLY A CA 1
ATOM 726 C C . GLY B 1 15 ? -23.790 -11.240 26.756 1.00 13.98 55 GLY A C 1
ATOM 727 O O . GLY B 1 15 ? -23.496 -10.810 25.633 1.00 15.50 55 GLY A O 1
ATOM 728 N N . LEU B 1 16 ? -23.611 -10.524 27.869 1.00 13.26 56 LEU A N 1
ATOM 729 C CA . LEU B 1 16 ? -22.984 -9.215 27.837 1.00 13.69 56 LEU A CA 1
ATOM 730 C C . LEU B 1 16 ? -21.533 -9.335 27.389 1.00 17.31 56 LEU A C 1
ATOM 731 O O . LEU B 1 16 ? -20.888 -10.363 27.623 1.00 18.55 56 LEU A O 1
ATOM 736 N N . PRO B 1 17 ? -20.985 -8.292 26.777 1.00 18.26 57 PRO A N 1
ATOM 737 C CA . PRO B 1 17 ? -19.526 -8.215 26.667 1.00 22.31 57 PRO A CA 1
ATOM 738 C C . PRO B 1 17 ? -18.943 -8.333 28.063 1.00 22.72 57 PRO A C 1
ATOM 739 O O . PRO B 1 17 ? -19.430 -7.713 29.006 1.00 21.51 57 PRO A O 1
ATOM 743 N N . TRP B 1 18 ? -17.926 -9.179 28.217 1.00 23.39 58 TRP A N 1
ATOM 744 C CA . TRP B 1 18 ? -17.376 -9.349 29.554 1.00 24.44 58 TRP A CA 1
ATOM 745 C C . TRP B 1 18 ? -16.718 -8.070 30.052 1.00 29.43 58 TRP A C 1
ATOM 746 O O . TRP B 1 18 ? -16.498 -7.928 31.259 1.00 31.48 58 TRP A O 1
ATOM 757 N N . SER B 1 19 ? -16.432 -7.128 29.155 1.00 25.49 59 SER A N 1
ATOM 758 C CA . SER B 1 19 ? -15.894 -5.826 29.512 1.00 26.81 59 SER A CA 1
ATOM 759 C C . SER B 1 19 ? -16.983 -4.789 29.749 1.00 29.34 59 SER A C 1
ATOM 760 O O . SER B 1 19 ? -16.667 -3.606 29.927 1.00 27.62 59 SER A O 1
ATOM 763 N N . ALA B 1 20 ? -18.251 -5.202 29.744 1.00 27.70 60 ALA A N 1
ATOM 764 C CA . ALA B 1 20 ? -19.346 -4.249 29.852 1.00 27.55 60 ALA A CA 1
ATOM 765 C C . ALA B 1 20 ? -19.249 -3.458 31.148 1.00 21.78 60 ALA A C 1
ATOM 766 O O . ALA B 1 20 ? -18.895 -3.991 32.203 1.00 23.26 60 ALA A O 1
ATOM 768 N N . THR B 1 21 ? -19.572 -2.178 31.058 1.00 22.11 61 THR A N 1
ATOM 769 C CA . THR B 1 21 ? -19.596 -1.323 32.228 1.00 20.70 61 THR A CA 1
ATOM 770 C C . THR B 1 21 ? -21.006 -1.258 32.795 1.00 17.55 61 THR A C 1
ATOM 771 O O . THR B 1 21 ? -21.992 -1.585 32.124 1.00 18.24 61 THR A O 1
ATOM 775 N N . HIS B 1 22 ? -21.091 -0.829 34.053 1.00 16.98 62 HIS A N 1
ATOM 776 C CA . HIS B 1 22 ? -22.403 -0.616 34.650 1.00 15.74 62 HIS A CA 1
ATOM 777 C C . HIS B 1 22 ? -23.199 0.404 33.855 1.00 17.64 62 HIS A C 1
ATOM 778 O O . HIS B 1 22 ? -24.409 0.236 33.661 1.00 16.34 62 HIS A O 1
ATOM 785 N N . LYS B 1 23 ? -22.536 1.457 33.371 1.00 17.28 63 LYS A N 1
ATOM 786 C CA . LYS B 1 23 ? -23.230 2.482 32.605 1.00 16.24 63 LYS A CA 1
ATOM 787 C C . LYS B 1 23 ? -23.804 1.910 31.317 1.00 16.54 63 LYS A C 1
ATOM 788 O O . LYS B 1 23 ? -24.950 2.202 30.954 1.00 17.31 63 LYS A O 1
ATOM 794 N N . GLU B 1 24 ? -23.032 1.073 30.624 1.00 16.84 64 GLU A N 1
ATOM 795 C CA . GLU B 1 24 ? -23.526 0.469 29.394 1.00 16.64 64 GLU A CA 1
ATOM 796 C C . GLU B 1 24 ? -24.723 -0.428 29.672 1.00 14.69 64 GLU A C 1
ATOM 797 O O . GLU B 1 24 ? -25.675 -0.465 28.885 1.00 14.79 64 GLU A O 1
ATOM 803 N N . ILE B 1 25 ? -24.701 -1.150 30.795 1.00 14.50 65 ILE A N 1
ATOM 804 C CA . ILE B 1 25 ? -25.838 -2.002 31.129 1.00 12.50 65 ILE A CA 1
ATOM 805 C C . ILE B 1 25 ? -27.057 -1.159 31.497 1.00 13.56 65 ILE A C 1
ATOM 806 O O . ILE B 1 25 ? -28.180 -1.456 31.072 1.00 12.73 65 ILE A O 1
ATOM 811 N N . LEU B 1 26 ? -26.856 -0.095 32.284 1.00 13.27 66 LEU A N 1
ATOM 812 C CA . LEU B 1 26 ? -27.954 0.815 32.607 1.00 11.69 66 LEU A CA 1
ATOM 813 C C . LEU B 1 26 ? -28.584 1.392 31.343 1.00 13.64 66 LEU A C 1
ATOM 814 O O . LEU B 1 26 ? -29.813 1.533 31.257 1.00 14.36 66 LEU A O 1
ATOM 819 N N . ASP B 1 27 ? -27.759 1.729 30.345 1.00 12.88 67 ASP A N 1
ATOM 820 C CA . ASP B 1 27 ? -28.291 2.272 29.097 1.00 13.87 67 ASP A CA 1
ATOM 821 C C . ASP B 1 27 ? -29.058 1.213 28.312 1.00 12.79 67 ASP A C 1
ATOM 822 O O . ASP B 1 27 ? -30.099 1.516 27.723 1.00 12.46 67 ASP A O 1
ATOM 827 N N . PHE B 1 28 ? -28.553 -0.031 28.271 1.00 12.12 68 PHE A N 1
ATOM 828 C CA . PHE B 1 28 ? -29.325 -1.113 27.665 1.00 10.52 68 PHE A CA 1
ATOM 829 C C . PHE B 1 28 ? -30.684 -1.230 28.339 1.00 9.82 68 PHE A C 1
ATOM 830 O O . PHE B 1 28 ? -31.707 -1.423 27.672 1.00 10.48 68 PHE A O 1
ATOM 838 N N . LEU B 1 29 ? -30.709 -1.073 29.664 1.00 8.92 69 LEU A N 1
ATOM 839 C CA . LEU B 1 29 ? -31.928 -1.123 30.464 1.00 11.69 69 LEU A CA 1
ATOM 840 C C . LEU B 1 29 ? -32.560 0.248 30.673 1.00 12.82 69 LEU A C 1
ATOM 841 O O . LEU B 1 29 ? -33.227 0.463 31.693 1.00 10.52 69 LEU A O 1
ATOM 846 N N . GLU B 1 30 ? -32.373 1.179 29.729 1.00 10.35 70 GLU A N 1
ATOM 847 C CA . GLU B 1 30 ? -32.794 2.564 29.951 1.00 11.85 70 GLU A CA 1
ATOM 848 C C . GLU B 1 30 ? -34.277 2.688 30.297 1.00 13.12 70 GLU A C 1
ATOM 849 O O . GLU B 1 30 ? -34.655 3.578 31.065 1.00 12.86 70 GLU A O 1
ATOM 855 N N . ASN B 1 31 ? -35.128 1.823 29.762 1.00 11.77 71 ASN A N 1
ATOM 856 C CA . ASN B 1 31 ? -36.554 1.967 30.019 1.00 12.56 71 ASN A CA 1
ATOM 857 C C . ASN B 1 31 ? -37.014 1.153 31.206 1.00 12.45 71 ASN A C 1
ATOM 858 O O . ASN B 1 31 ? -38.220 1.055 31.448 1.00 13.18 71 ASN A O 1
ATOM 863 N N . VAL B 1 32 ? -36.077 0.596 31.958 1.00 9.93 72 VAL A N 1
ATOM 864 C CA . VAL B 1 32 ? -36.344 -0.184 33.156 1.00 8.92 72 VAL A CA 1
ATOM 865 C C . VAL B 1 32 ? -35.945 0.659 34.356 1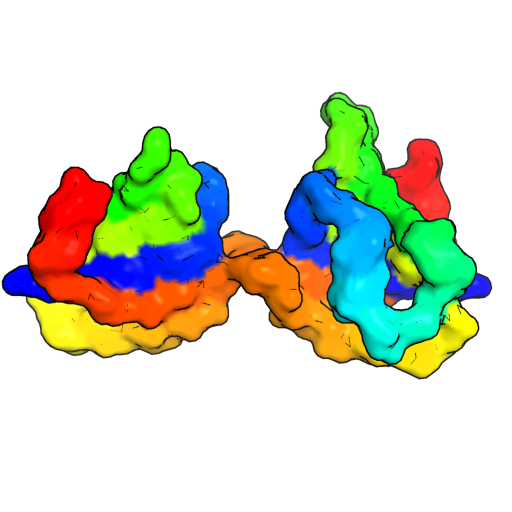.00 9.29 72 VAL A C 1
ATOM 866 O O . VAL B 1 32 ? -34.891 1.300 34.341 1.00 10.19 72 VAL A O 1
ATOM 870 N N . ASN B 1 33 ? -36.771 0.660 35.396 1.00 10.51 73 ASN A N 1
ATOM 871 C CA . ASN B 1 33 ? -36.394 1.333 36.639 1.00 9.28 73 ASN A CA 1
ATOM 872 C C . ASN B 1 33 ? -35.512 0.380 37.439 1.00 10.82 73 ASN A C 1
ATOM 873 O O . ASN B 1 33 ? -36.000 -0.582 38.042 1.00 10.77 73 ASN A O 1
ATOM 878 N N . VAL B 1 34 ? -34.206 0.634 37.418 1.00 9.65 74 VAL A N 1
ATOM 879 C CA . VAL B 1 34 ? -33.222 -0.184 38.118 1.00 11.59 74 VAL A CA 1
ATOM 880 C C . VAL B 1 34 ? -33.020 0.399 39.508 1.00 10.99 74 VAL A C 1
ATOM 881 O O . VAL B 1 34 ? -32.775 1.606 39.650 1.00 12.56 74 VAL A O 1
ATOM 885 N N . THR B 1 35 ? -33.121 -0.450 40.532 1.00 11.98 75 THR A N 1
ATOM 886 C CA . THR B 1 35 ? -33.024 0.019 41.910 1.00 12.80 75 THR A CA 1
ATOM 887 C C . THR B 1 35 ? -31.635 0.594 42.183 1.00 15.18 75 THR A C 1
ATOM 888 O O . THR B 1 35 ? -30.625 -0.095 42.012 1.00 16.87 75 THR A O 1
ATOM 892 N N . ASN B 1 36 ? -31.589 1.862 42.608 1.00 18.80 76 ASN A N 1
ATOM 893 C CA . ASN B 1 36 ? -30.336 2.557 42.920 1.00 19.76 76 ASN A CA 1
ATOM 894 C C . ASN B 1 36 ? -29.434 2.686 41.698 1.00 21.65 76 ASN A C 1
ATOM 895 O O . ASN B 1 36 ? -28.212 2.792 41.832 1.00 20.37 76 ASN A O 1
ATOM 900 N N . GLY B 1 37 ? -30.021 2.679 40.504 1.00 14.71 77 GLY A N 1
ATOM 901 C CA . GLY B 1 37 ? -29.242 2.921 39.296 1.00 17.19 77 GLY A CA 1
ATOM 902 C C . GLY B 1 37 ? -28.104 1.928 39.132 1.00 17.63 77 GLY A C 1
ATOM 903 O O . GLY B 1 37 ? -28.292 0.709 39.204 1.00 18.40 77 GLY A O 1
ATOM 904 N N . SER B 1 38 ? -26.900 2.458 38.910 1.00 17.99 78 SER A N 1
ATOM 905 C CA . SER B 1 38 ? -25.741 1.609 38.657 1.00 18.34 78 SER A CA 1
ATOM 906 C C . SER B 1 38 ? -25.465 0.651 39.813 1.00 18.25 78 SER A C 1
ATOM 907 O O . SER B 1 38 ? -24.964 -0.461 39.590 1.00 18.30 78 SER A O 1
ATOM 910 N N . ALA B 1 39 ? -25.795 1.048 41.049 1.00 17.80 79 ALA A N 1
ATOM 911 C CA . ALA B 1 39 ? -25.583 0.202 42.219 1.00 18.32 79 ALA A CA 1
ATOM 912 C C . ALA B 1 39 ? -26.500 -1.015 42.248 1.00 17.42 79 ALA A C 1
ATOM 913 O O . ALA B 1 39 ? -26.270 -1.928 43.052 1.00 17.98 79 ALA A O 1
ATOM 915 N N . GLY B 1 40 ? -27.533 -1.045 41.413 1.00 16.03 80 GLY A N 1
ATOM 916 C CA . GLY B 1 40 ? -28.395 -2.201 41.329 1.00 15.58 80 GLY A CA 1
ATOM 917 C C . GLY B 1 40 ? -27.935 -3.248 40.349 1.00 13.95 80 GLY A C 1
ATOM 918 O O . GLY B 1 40 ? -28.596 -4.281 40.201 1.00 13.22 80 GLY A O 1
ATOM 919 N N . ILE B 1 41 ? -26.804 -3.018 39.684 1.00 12.81 81 ILE A N 1
ATOM 920 C CA . ILE B 1 41 ? -26.266 -3.930 38.681 1.00 13.09 81 ILE A CA 1
ATOM 921 C C . ILE B 1 41 ? -25.088 -4.673 39.292 1.00 14.78 81 ILE A C 1
ATOM 922 O O . ILE B 1 41 ? -24.137 -4.049 39.782 1.00 17.59 81 ILE A O 1
ATOM 927 N N . HIS B 1 42 ? -25.135 -5.997 39.241 1.00 13.56 82 HIS A N 1
ATOM 928 C CA . HIS B 1 42 ? -24.118 -6.830 39.873 1.00 13.44 82 HIS A CA 1
ATOM 929 C C . HIS B 1 42 ? -23.536 -7.762 38.822 1.00 14.15 82 HIS A C 1
ATOM 930 O O . HIS B 1 42 ? -24.189 -8.721 38.404 1.00 13.93 82 HIS A O 1
ATOM 937 N N . LEU B 1 43 ? -22.308 -7.481 38.396 1.00 13.15 83 LEU A N 1
ATOM 938 C CA . LEU B 1 43 ? -21.641 -8.292 37.388 1.00 15.31 83 LEU A CA 1
ATOM 939 C C . LEU B 1 43 ? -21.147 -9.588 38.014 1.00 15.08 83 LEU A C 1
ATOM 940 O O . LEU B 1 43 ? -20.535 -9.575 39.092 1.00 19.11 83 LEU A O 1
ATOM 945 N N . VAL B 1 44 ? -21.398 -10.704 37.339 1.00 12.38 84 VAL A N 1
ATOM 946 C CA . VAL B 1 44 ? -20.991 -12.005 37.857 1.00 12.48 84 VAL A CA 1
ATOM 947 C C . VAL B 1 44 ? -19.531 -12.242 37.503 1.00 14.85 84 VAL A C 1
ATOM 948 O O . VAL B 1 44 ? -19.122 -12.044 36.353 1.00 14.92 84 VAL A O 1
ATOM 952 N N . THR B 1 45 ? -18.747 -12.675 38.486 1.00 16.69 85 THR A N 1
ATOM 953 C CA A THR B 1 45 ? -17.341 -12.988 38.306 0.53 17.48 85 THR A CA 1
ATOM 954 C CA B THR B 1 45 ? -17.342 -12.993 38.289 0.47 17.47 85 THR A CA 1
ATOM 955 C C . THR B 1 45 ? -17.128 -14.494 38.438 1.00 18.34 85 THR A C 1
ATOM 956 O O . THR B 1 45 ? -17.702 -15.131 39.325 1.00 19.82 85 THR A O 1
ATOM 963 N N . SER B 1 46 ? -16.316 -15.045 37.543 1.00 15.39 86 SER A N 1
ATOM 964 C CA . SER B 1 46 ? -16.020 -16.469 37.549 1.00 15.65 86 SER A CA 1
ATOM 965 C C . SER B 1 46 ? -15.273 -16.869 38.817 1.00 17.92 86 SER A C 1
ATOM 966 O O . SER B 1 46 ? -14.346 -16.183 39.258 1.00 17.53 86 SER A O 1
ATOM 969 N N . ARG B 1 47 ? -15.694 -17.980 39.413 1.00 19.97 87 ARG A N 1
ATOM 970 C CA . ARG B 1 47 ? -14.968 -18.548 40.538 1.00 19.44 87 ARG A CA 1
ATOM 971 C C . ARG B 1 47 ? -13.788 -19.380 40.074 1.00 23.56 87 ARG A C 1
ATOM 972 O O . ARG B 1 47 ? -13.052 -19.911 40.912 1.00 24.31 87 ARG A O 1
ATOM 980 N N . VAL B 1 48 ? -13.595 -19.489 38.764 1.00 18.60 88 VAL A N 1
ATOM 981 C CA . VAL B 1 48 ? -12.482 -20.213 38.175 1.00 23.64 88 VAL A CA 1
ATOM 982 C C . VAL B 1 48 ? -11.330 -19.280 37.829 1.00 19.09 88 VAL A C 1
ATOM 983 O O . VAL B 1 48 ? -10.187 -19.527 38.217 1.00 20.35 88 VAL A O 1
ATOM 987 N N . ASP B 1 49 ? -11.600 -18.183 37.110 1.00 18.11 89 ASP A N 1
ATOM 988 C CA . ASP B 1 49 ? -10.521 -17.289 36.698 1.00 16.86 89 ASP A CA 1
ATOM 989 C C . ASP B 1 49 ? -10.668 -15.853 37.188 1.00 16.63 89 ASP A C 1
ATOM 990 O O . ASP B 1 49 ? -9.808 -15.019 36.872 1.00 18.91 89 ASP A O 1
ATOM 995 N N . GLY B 1 50 ? -11.708 -15.543 37.962 1.00 16.22 90 GLY A N 1
ATOM 996 C CA . GLY B 1 50 ? -11.836 -14.236 38.570 1.00 15.27 90 GLY A CA 1
ATOM 997 C C . GLY B 1 50 ? -12.223 -13.118 37.629 1.00 16.50 90 GLY A C 1
ATOM 998 O O . GLY B 1 50 ? -12.240 -11.958 38.052 1.00 21.99 90 GLY A O 1
ATOM 999 N N . LYS B 1 51 ? -12.541 -13.424 36.377 1.00 16.48 91 LYS A N 1
ATOM 1000 C CA . LYS B 1 51 ? -12.938 -12.412 35.407 1.00 15.30 91 LYS A CA 1
ATOM 1001 C C . LYS B 1 51 ? -14.447 -12.448 35.201 1.00 15.84 91 LYS A C 1
ATOM 1002 O O . LYS B 1 51 ? -15.101 -13.466 35.434 1.00 15.90 91 LYS A O 1
ATOM 1008 N N . ASN B 1 52 ? -14.995 -11.314 34.767 1.00 14.93 92 ASN A N 1
ATOM 1009 C CA . ASN B 1 52 ? -16.435 -11.251 34.537 1.00 14.57 92 ASN A CA 1
ATOM 1010 C C . ASN B 1 52 ? -16.847 -12.233 33.447 1.00 14.53 92 ASN A C 1
ATOM 1011 O O . ASN B 1 52 ? -16.113 -12.473 32.484 1.00 17.62 92 ASN A O 1
ATOM 1016 N N . THR B 1 53 ? -18.047 -12.802 33.605 1.00 15.84 93 THR A N 1
ATOM 1017 C CA . THR B 1 53 ? -18.514 -13.904 32.773 1.00 15.66 93 THR A CA 1
ATOM 1018 C C . THR B 1 53 ? -19.432 -13.477 31.639 1.00 17.60 93 THR A C 1
ATOM 1019 O O . THR B 1 53 ? -19.743 -14.308 30.776 1.00 20.08 93 THR A O 1
ATOM 1023 N N . GLY B 1 54 ? -19.894 -12.231 31.636 1.00 14.81 94 GLY A N 1
ATOM 1024 C CA . GLY B 1 54 ? -20.921 -11.794 30.716 1.00 15.76 94 GLY A CA 1
ATOM 1025 C C . GLY B 1 54 ? -22.326 -11.905 31.261 1.00 15.19 94 GLY A C 1
ATOM 1026 O O . GLY B 1 54 ? -23.282 -11.613 30.528 1.00 13.13 94 GLY A O 1
ATOM 1027 N N . GLU B 1 55 ? -22.478 -12.318 32.514 1.00 13.01 95 GLU A N 1
ATOM 1028 C CA . GLU B 1 55 ? -23.762 -12.337 33.193 1.00 11.42 95 GLU A CA 1
ATOM 1029 C C . GLU B 1 55 ? -23.841 -11.206 34.205 1.00 12.43 95 GLU A C 1
ATOM 1030 O O . GLU B 1 55 ? -22.830 -10.770 34.754 1.00 13.10 95 GLU A O 1
ATOM 1036 N N . ALA B 1 56 ? -25.064 -10.744 34.463 1.00 12.24 96 ALA A N 1
ATOM 1037 C CA . ALA B 1 56 ? -25.295 -9.756 35.502 1.00 10.54 96 ALA A CA 1
ATOM 1038 C C . ALA B 1 56 ? -26.646 -10.024 36.139 1.00 10.73 96 ALA A C 1
ATOM 1039 O O . ALA B 1 56 ? -27.584 -10.469 35.466 1.00 13.39 96 ALA A O 1
ATOM 1041 N N . TYR B 1 57 ? -26.734 -9.756 37.440 1.00 12.00 97 TYR A N 1
ATOM 1042 C CA . TYR B 1 57 ? -27.998 -9.726 38.160 1.00 9.97 97 TYR A CA 1
ATOM 1043 C C . TYR B 1 57 ? -28.337 -8.275 38.444 1.00 11.12 97 TYR A C 1
ATOM 1044 O O . TYR B 1 57 ? -27.488 -7.511 38.912 1.00 11.29 97 TYR A O 1
ATOM 1053 N N . VAL B 1 58 ? -29.566 -7.887 38.135 1.00 10.32 98 VAL A N 1
ATOM 1054 C CA . VAL B 1 58 ? -29.970 -6.493 38.211 1.00 10.35 98 VAL A CA 1
ATOM 1055 C C . VAL B 1 58 ? -31.216 -6.407 39.076 1.00 11.31 98 VAL A C 1
ATOM 1056 O O . VAL B 1 58 ? -32.209 -7.090 38.802 1.00 10.17 98 VAL A O 1
ATOM 1060 N N . GLU B 1 59 ? -31.166 -5.584 40.120 1.00 10.66 99 GLU A N 1
ATOM 1061 C CA . GLU B 1 59 ? -32.331 -5.360 40.967 1.00 12.01 99 GLU A CA 1
ATOM 1062 C C . GLU B 1 59 ? -33.201 -4.275 40.346 1.00 10.89 99 GLU A C 1
ATOM 1063 O O . GLU B 1 59 ? -32.698 -3.212 39.962 1.00 11.42 99 GLU A O 1
ATOM 1069 N N . VAL B 1 60 ? -34.495 -4.552 40.219 1.00 12.01 100 VAL A N 1
ATOM 1070 C CA . VAL B 1 60 ? -35.420 -3.637 39.564 1.00 11.01 100 VAL A CA 1
ATOM 1071 C C . VAL B 1 60 ? -36.566 -3.329 40.518 1.00 12.03 100 VAL A C 1
ATOM 1072 O O . VAL B 1 60 ? -36.859 -4.081 41.449 1.00 11.92 100 VAL A O 1
ATOM 1076 N N . ALA B 1 61 ? -37.224 -2.196 40.259 1.00 12.57 101 ALA A N 1
ATOM 1077 C CA . ALA B 1 61 ? -38.082 -1.588 41.275 1.00 12.16 101 ALA A CA 1
ATOM 1078 C C . ALA B 1 61 ? -39.410 -2.306 41.484 1.00 13.17 101 ALA A C 1
ATOM 1079 O O . ALA B 1 61 ? -39.972 -2.227 42.579 1.00 18.14 101 ALA A O 1
ATOM 1081 N N . SER B 1 62 ? -39.935 -2.987 40.473 1.00 11.30 102 SER A N 1
ATOM 1082 C CA . SER B 1 62 ? -41.314 -3.457 40.533 1.00 12.63 102 SER A CA 1
ATOM 1083 C C . SER B 1 62 ? -41.514 -4.592 39.541 1.00 10.74 102 SER A C 1
ATOM 1084 O O . SER B 1 62 ? -40.671 -4.852 38.679 1.00 11.32 102 SER A O 1
ATOM 1087 N N . GLN B 1 63 ? -42.661 -5.191 39.746 1.00 11.31 103 GLN A N 1
ATOM 1088 C CA A GLN B 1 63 ? -42.971 -6.213 38.783 0.35 14.69 103 GLN A CA 1
ATOM 1089 C CA B GLN B 1 63 ? -42.989 -6.225 38.760 0.65 14.70 103 GLN A CA 1
ATOM 1090 C C . GLN B 1 63 ? -42.993 -5.805 37.196 1.00 12.26 103 GLN A C 1
ATOM 1091 O O . GLN B 1 63 ? -42.553 -6.450 36.248 1.00 11.17 103 GLN A O 1
ATOM 1102 N N . GLU B 1 64 ? -43.558 -4.582 37.063 1.00 8.68 104 GLU A N 1
ATOM 1103 C CA . GLU B 1 64 ? -43.624 -4.093 35.692 1.00 10.50 104 GLU A CA 1
ATOM 1104 C C . GLU B 1 64 ? -42.231 -3.887 35.125 1.00 8.02 104 GLU A C 1
ATOM 1105 O O . GLU B 1 64 ? -42.028 -4.031 33.914 1.00 8.36 104 GLU A O 1
ATOM 1111 N N . ASP B 1 65 ? -41.256 -3.585 35.990 1.00 9.81 105 ASP A N 1
ATOM 1112 C CA . ASP B 1 65 ? -39.871 -3.465 35.538 1.00 7.89 105 ASP A CA 1
ATOM 1113 C C . ASP B 1 65 ? -39.275 -4.819 35.168 1.00 9.51 105 ASP A C 1
ATOM 1114 O O . ASP B 1 65 ? -38.465 -4.899 34.240 1.00 9.71 105 ASP A O 1
ATOM 1119 N N . VAL B 1 66 ? -39.640 -5.888 35.887 1.00 9.80 106 VAL A N 1
ATOM 1120 C CA . VAL B 1 66 ? -39.244 -7.234 35.464 1.00 9.32 106 VAL A CA 1
ATOM 1121 C C . VAL B 1 66 ? -39.782 -7.520 34.072 1.00 9.87 106 VAL A C 1
ATOM 1122 O O . VAL B 1 66 ? -39.051 -7.977 33.179 1.00 8.95 106 VAL A O 1
ATOM 1126 N N . GLU B 1 67 ? -41.074 -7.236 33.865 1.00 9.97 107 GLU A N 1
ATOM 1127 C CA . GLU B 1 67 ? -41.697 -7.482 32.572 1.00 8.19 107 GLU A CA 1
ATOM 1128 C C . GLU B 1 67 ? -41.016 -6.671 31.477 1.00 9.58 107 GLU A C 1
ATOM 1129 O O . GLU B 1 67 ? -40.737 -7.190 30.391 1.00 10.07 107 GLU A O 1
ATOM 1135 N N . GLU B 1 68 ? -40.732 -5.394 31.745 1.00 9.90 108 GLU A N 1
ATOM 1136 C CA . GLU B 1 68 ? -40.065 -4.562 30.746 1.00 8.95 108 GLU A CA 1
ATOM 1137 C C . GLU B 1 68 ? -38.637 -5.039 30.478 1.00 8.52 108 GLU A C 1
ATOM 1138 O O . GLU B 1 68 ? -38.185 -5.040 29.323 1.00 8.85 108 GLU A O 1
ATOM 1144 N N . ALA B 1 69 ? -37.907 -5.462 31.513 1.00 8.83 109 ALA A N 1
ATOM 1145 C CA . ALA B 1 69 ? -36.577 -6.006 31.251 1.00 9.97 109 ALA A CA 1
ATOM 1146 C C . ALA B 1 69 ? -36.678 -7.258 30.391 1.00 10.92 109 ALA A C 1
ATOM 1147 O O . ALA B 1 69 ? -35.884 -7.454 29.462 1.00 8.45 109 ALA A O 1
ATOM 1149 N N . ARG B 1 70 ? -37.686 -8.057 30.646 1.00 8.64 110 ARG A N 1
ATOM 1150 C CA . ARG B 1 70 ? -37.871 -9.274 29.848 1.00 10.21 110 ARG A CA 1
ATOM 1151 C C . ARG B 1 70 ? -38.229 -9.037 28.368 1.00 10.79 110 ARG A C 1
ATOM 1152 O O . ARG B 1 70 ? -37.975 -9.852 27.537 1.00 9.37 110 ARG A O 1
ATOM 1160 N N . LYS B 1 71 ? -38.789 -7.881 28.101 1.00 10.22 111 LYS A N 1
ATOM 1161 C CA . LYS B 1 71 ? -39.005 -7.512 26.702 1.00 9.67 111 LYS A CA 1
ATOM 1162 C C . LYS B 1 71 ? -37.690 -7.282 25.964 1.00 11.50 111 LYS A C 1
ATOM 1163 O O . LYS B 1 71 ? -37.671 -7.324 24.728 1.00 13.53 111 LYS A O 1
ATOM 1169 N N . LEU B 1 72 ? -36.604 -7.016 26.687 1.00 9.83 112 LEU A N 1
ATOM 1170 C CA . LEU B 1 72 ? -35.299 -6.847 26.063 1.00 9.46 112 LEU A CA 1
ATOM 1171 C C . LEU B 1 72 ? -34.618 -8.179 25.781 1.00 9.89 112 LEU A C 1
ATOM 1172 O O . LEU B 1 72 ? -33.480 -8.200 25.304 1.00 10.61 112 LEU A O 1
ATOM 1177 N N . ASN B 1 73 ? -35.276 -9.295 26.071 1.00 9.72 113 ASN A N 1
ATOM 1178 C CA . ASN B 1 73 ? -34.687 -10.579 25.735 1.00 9.43 113 ASN A CA 1
ATOM 1179 C C . ASN B 1 73 ? -34.438 -10.646 24.239 1.00 9.99 113 ASN A C 1
ATOM 1180 O O . ASN B 1 73 ? -35.332 -10.360 23.437 1.00 12.96 113 ASN A O 1
ATOM 1185 N N . LYS B 1 74 ? -33.209 -11.018 23.873 1.00 12.79 114 LYS A N 1
ATOM 1186 C CA . LYS B 1 74 ? -32.736 -11.135 22.497 1.00 14.11 114 LYS A CA 1
ATOM 1187 C C . LYS B 1 74 ? -32.587 -9.776 21.820 1.00 13.85 114 LYS A C 1
ATOM 1188 O O . LYS B 1 74 ? -32.327 -9.722 20.611 1.00 16.67 114 LYS A O 1
ATOM 1194 N N . ALA B 1 75 ? -32.713 -8.671 22.562 1.00 11.71 115 ALA A N 1
ATOM 1195 C CA . ALA B 1 75 ? -32.315 -7.376 22.023 1.00 10.48 115 ALA A CA 1
ATOM 1196 C C . ALA B 1 75 ? -30.800 -7.319 21.891 1.00 13.73 115 ALA A C 1
ATOM 1197 O O . ALA B 1 75 ? -30.066 -8.069 22.534 1.00 14.36 115 ALA A O 1
ATOM 1199 N N . SER B 1 76 ? -30.323 -6.397 21.061 1.00 17.41 116 SER A N 1
ATOM 1200 C CA . SER B 1 76 ? -28.906 -6.382 20.739 1.00 19.11 116 SER A CA 1
ATOM 1201 C C . SER B 1 76 ? -28.141 -5.352 21.556 1.00 16.03 116 SER A C 1
ATOM 1202 O O . SER B 1 76 ? -28.674 -4.314 21.963 1.00 19.66 116 SER A O 1
ATOM 1205 N N . MET B 1 77 ? -26.881 -5.686 21.819 1.00 16.45 117 MET A N 1
ATOM 1206 C CA A MET B 1 77 ? -25.890 -4.744 22.325 0.51 16.44 117 MET A CA 1
ATOM 1207 C CA B MET B 1 77 ? -25.873 -4.763 22.348 0.49 16.44 117 MET A CA 1
ATOM 1208 C C . MET B 1 77 ? -24.703 -4.847 21.373 1.00 16.94 117 MET A C 1
ATOM 1209 O O . MET B 1 77 ? -23.882 -5.763 21.481 1.00 19.82 117 MET A O 1
ATOM 1218 N N . GLY B 1 78 ? -24.629 -3.914 20.423 1.00 19.74 118 GLY A N 1
ATOM 1219 C CA . GLY B 1 78 ? -23.687 -4.111 19.334 1.00 17.97 118 GLY A CA 1
ATOM 1220 C C . GLY B 1 78 ? -24.148 -5.318 18.534 1.00 16.83 118 GLY A C 1
ATOM 1221 O O . GLY B 1 78 ? -25.338 -5.460 18.227 1.00 17.43 118 GLY A O 1
ATOM 1222 N N . HIS B 1 79 ? -23.220 -6.214 18.214 1.00 16.37 119 HIS A N 1
ATOM 1223 C CA . HIS B 1 79 ? -23.569 -7.441 17.508 1.00 15.09 119 HIS A CA 1
ATOM 1224 C C . HIS B 1 79 ? -24.009 -8.554 18.442 1.00 14.76 119 HIS A C 1
ATOM 1225 O O . HIS B 1 79 ? -24.541 -9.562 17.971 1.00 18.89 119 HIS A O 1
ATOM 1232 N N . ARG B 1 80 ? -23.793 -8.408 19.742 1.00 14.62 120 ARG A N 1
ATOM 1233 C CA . ARG B 1 80 ? -24.232 -9.424 20.684 1.00 14.08 120 ARG A CA 1
ATOM 1234 C C . ARG B 1 80 ? -25.734 -9.300 20.911 1.00 16.61 120 ARG A C 1
ATOM 1235 O O . ARG B 1 80 ? -26.292 -8.199 20.892 1.00 18.68 120 ARG A O 1
ATOM 1243 N N . TYR B 1 81 ? -26.405 -10.437 21.104 1.00 13.79 121 TYR A N 1
ATOM 1244 C CA . TYR B 1 81 ? -27.739 -10.351 21.678 1.00 14.02 121 TYR A CA 1
ATOM 1245 C C . TYR B 1 81 ? -27.670 -10.729 23.152 1.00 13.77 121 TYR A C 1
ATOM 1246 O O . TYR B 1 81 ? -26.810 -11.508 23.583 1.00 14.70 121 TYR A O 1
ATOM 1255 N N . ILE B 1 82 ? -28.563 -10.125 23.931 1.00 11.44 122 ILE A N 1
ATOM 1256 C CA . ILE B 1 82 ? -28.590 -10.286 25.373 1.00 11.20 122 ILE A CA 1
ATOM 1257 C C . ILE B 1 82 ? -29.831 -11.090 25.715 1.00 8.49 122 ILE A C 1
ATOM 1258 O O . ILE B 1 82 ? -30.944 -10.707 25.339 1.00 12.15 122 ILE A O 1
ATOM 1263 N N . GLU B 1 83 ? -29.643 -12.200 26.420 1.00 8.78 123 GLU A N 1
ATOM 1264 C CA . GLU B 1 83 ? -30.758 -12.947 26.987 1.00 10.10 123 GLU A CA 1
ATOM 1265 C C . GLU B 1 83 ? -31.155 -12.326 28.315 1.00 10.89 123 GLU A C 1
ATOM 1266 O O . GLU B 1 83 ? -30.292 -11.938 29.105 1.00 10.05 123 GLU A O 1
ATOM 1272 N N . VAL B 1 84 ? -32.459 -12.245 28.573 1.00 8.45 124 VAL A N 1
ATOM 1273 C CA . VAL B 1 84 ? -32.958 -11.686 29.824 1.00 8.73 124 VAL A CA 1
ATOM 1274 C C . VAL B 1 84 ? -33.908 -12.683 30.468 1.00 8.33 124 VAL A C 1
ATOM 1275 O O . VAL B 1 84 ? -34.881 -13.122 29.837 1.00 9.96 124 VAL A O 1
ATOM 1279 N N . PHE B 1 85 ? -33.624 -13.016 31.732 1.00 9.81 125 PHE A N 1
ATOM 1280 C CA . PHE B 1 85 ? -34.376 -13.957 32.542 1.00 9.22 125 PHE A CA 1
ATOM 1281 C C . PHE B 1 85 ? -34.854 -13.275 33.816 1.00 9.22 125 PHE A C 1
ATOM 1282 O O . PHE B 1 85 ? -34.251 -12.305 34.271 1.00 9.81 125 PHE A O 1
ATOM 1290 N N . THR B 1 86 ? -35.925 -13.800 34.417 1.00 8.38 126 THR A N 1
ATOM 1291 C CA . THR B 1 86 ? -36.132 -13.478 35.825 1.00 11.56 126 THR A CA 1
ATOM 1292 C C . THR B 1 86 ? -35.092 -14.215 36.666 1.00 11.29 126 THR A C 1
ATOM 1293 O O . THR B 1 86 ? -34.490 -15.195 36.225 1.00 9.41 126 THR A O 1
ATOM 1297 N N . ALA B 1 87 ? -34.871 -13.730 37.887 1.00 10.40 127 ALA A N 1
ATOM 1298 C CA . ALA B 1 87 ? -33.962 -14.395 38.813 1.00 10.72 127 ALA A CA 1
ATOM 1299 C C . ALA B 1 87 ? -34.518 -14.264 40.218 1.00 13.04 127 ALA A C 1
ATOM 1300 O O . ALA B 1 87 ? -35.125 -13.253 40.564 1.00 14.40 127 ALA A O 1
ATOM 1302 N N . THR B 1 88 ? -34.300 -15.288 41.025 1.00 13.48 128 THR A N 1
ATOM 1303 C CA . THR B 1 88 ? -34.699 -15.197 42.422 1.00 14.60 128 THR A CA 1
ATOM 1304 C C . THR B 1 88 ? -33.608 -14.528 43.247 1.00 13.73 128 THR A C 1
ATOM 1305 O O . THR B 1 88 ? -32.439 -14.499 42.850 1.00 13.71 128 THR A O 1
ATOM 1309 N N . PRO B 1 89 ? -33.959 -13.978 44.414 1.00 15.88 129 PRO A N 1
ATOM 1310 C CA . PRO B 1 89 ? -32.913 -13.444 45.296 1.00 17.10 129 PRO A CA 1
ATOM 1311 C C . PRO B 1 89 ? -31.877 -14.481 45.670 1.00 16.55 129 PRO A C 1
ATOM 1312 O O . PRO B 1 89 ? -30.687 -14.154 45.775 1.00 18.56 129 PRO A O 1
ATOM 1316 N N . LYS B 1 90 ? -32.296 -15.735 45.848 1.00 18.10 130 LYS A N 1
ATOM 1317 C CA . LYS B 1 90 ? -31.341 -16.796 46.156 1.00 18.03 130 LYS A CA 1
ATOM 1318 C C . LYS B 1 90 ? -30.351 -16.999 45.018 1.00 17.21 130 LYS A C 1
ATOM 1319 O O . LYS B 1 90 ? -29.160 -17.219 45.259 1.00 18.20 130 LYS A O 1
ATOM 1325 N N . GLU B 1 91 ? -30.828 -16.950 43.764 1.00 15.30 131 GLU A N 1
ATOM 1326 C CA . GLU B 1 91 ? -29.913 -17.091 42.634 1.00 15.49 131 GLU A CA 1
ATOM 1327 C C . GLU B 1 91 ? -28.910 -15.954 42.600 1.00 18.02 131 GLU A C 1
ATOM 1328 O O . GLU B 1 91 ? -27.719 -16.169 42.346 1.00 16.68 131 GLU A O 1
ATOM 1334 N N . AL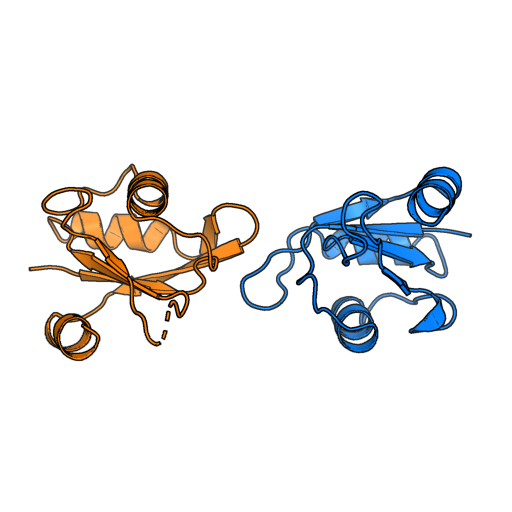A B 1 92 ? -29.384 -14.729 42.805 1.00 15.01 132 ALA A N 1
ATOM 1335 C CA . ALA B 1 92 ? -28.486 -13.585 42.765 1.00 14.55 132 ALA A CA 1
ATOM 1336 C C . ALA B 1 92 ? -27.465 -13.654 43.890 1.00 17.86 132 ALA A C 1
ATOM 1337 O O . ALA B 1 92 ? -26.285 -13.350 43.684 1.00 20.66 132 ALA A O 1
ATOM 1339 N N . LYS B 1 93 ? -27.903 -14.070 45.083 1.00 17.11 133 LYS A N 1
ATOM 1340 C CA . LYS B 1 93 ? -26.985 -14.160 46.213 1.00 20.55 133 LYS A CA 1
ATOM 1341 C C . LYS B 1 93 ? -25.921 -15.216 45.958 1.00 20.52 133 LYS A C 1
ATOM 1342 O O . LYS B 1 93 ? -24.729 -14.983 46.204 1.00 21.05 133 LYS A O 1
ATOM 1348 N N . GLU B 1 94 ? -26.329 -16.370 45.432 1.00 17.44 134 GLU A N 1
ATOM 1349 C CA . GLU B 1 94 ? -25.388 -17.461 45.200 1.00 19.37 134 GLU A CA 1
ATOM 1350 C C . GLU B 1 94 ? -24.345 -17.090 44.150 1.00 20.70 134 GLU A C 1
ATOM 1351 O O . GLU B 1 94 ? -23.173 -17.469 44.268 1.00 25.60 134 GLU A O 1
ATOM 1357 N N . ALA B 1 95 ? -24.744 -16.334 43.121 1.00 18.48 135 ALA A N 1
ATOM 1358 C CA . ALA B 1 95 ? -23.806 -15.956 42.071 1.00 19.62 135 ALA A CA 1
ATOM 1359 C C . ALA B 1 95 ? -22.765 -14.960 42.553 1.00 21.21 135 ALA A C 1
ATOM 1360 O O . ALA B 1 95 ? -21.673 -14.898 41.977 1.00 24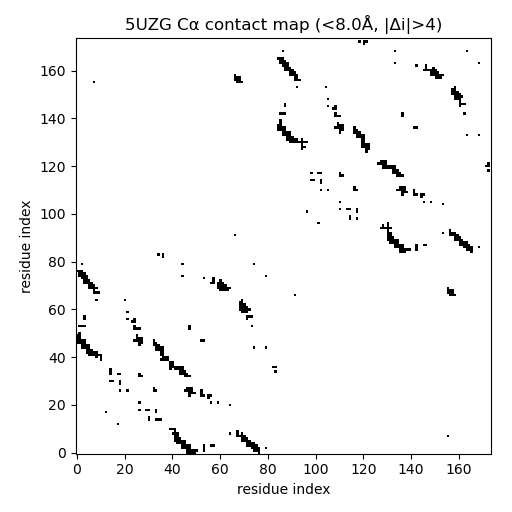.19 135 ALA A O 1
ATOM 1362 N N . MET B 1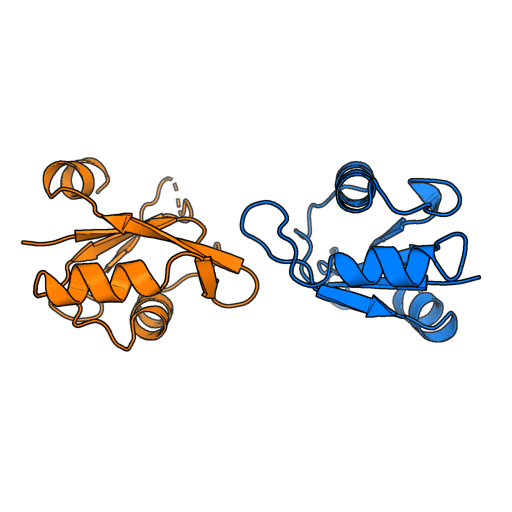 96 ? -23.072 -14.189 43.591 1.00 22.65 136 MET A N 1
ATOM 1363 C CA . MET B 1 96 ? -22.174 -13.165 44.097 1.00 27.80 136 MET A CA 1
ATOM 1364 C C . MET B 1 96 ? -21.465 -13.589 45.379 1.00 30.31 136 MET A C 1
ATOM 1365 O O . MET B 1 96 ? -20.767 -12.770 45.985 1.00 38.07 136 MET A O 1
ATOM 1370 N N . ARG B 1 97 ? -21.613 -14.845 45.799 1.00 26.14 137 ARG A N 1
ATOM 1371 C CA . ARG B 1 97 ? -21.086 -15.284 47.095 1.00 30.75 137 ARG A CA 1
ATOM 1372 C C . ARG B 1 97 ? -19.558 -15.360 47.088 1.00 41.80 137 ARG A C 1
ATOM 1373 O O . ARG B 1 97 ? -18.933 -15.404 46.027 1.00 38.36 137 ARG A O 1
#

Secondary structure (DSSP, 8-state):
-EEEEEES--TT--HHHHHHHTTTS-BTTGGGGEEEEE-TTTSSEEEEEEEEESSHHHHHHHHHTTTEEETTEEEEEEEE-HHHHHHHT-/-EEEEEE---TT--HHHHHHHTTTS-BTTGGGGEEE-----SEEEEEESSHHHHHHHHHTTTEEETTEEEEEEEE-HHHHHHH-

B-factor: mean 19.6, std 9.73, range [7.27, 56.08]

CATH classification: 3.30.70.330

Organism: Drosophila melanogaster (NCBI:txid7227)

Radius of gyration: 19.64 Å; Cα contacts (8 Å, |Δi|>4): 361; chains: 2; bounding box: 38×28×56 Å

InterPro domains:
  IPR000504 RNA recognition motif domain [PF28441] (51-134)
  IPR000504 RNA recognition motif domain [PF28441] (148-233)
  IPR000504 RNA recognition motif domain [PF28441] (483-552)
  IPR000504 RNA recognition motif domain [PS50102] (49-1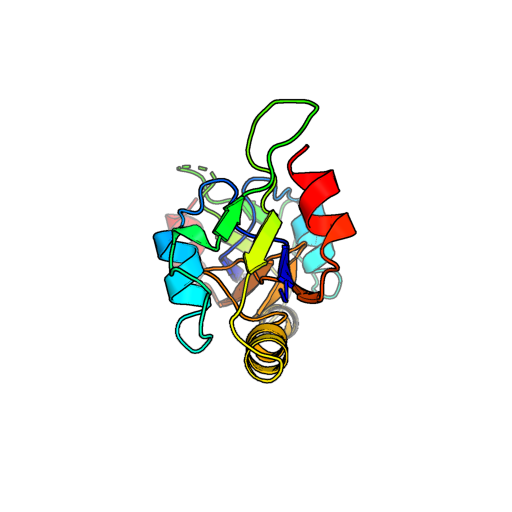29)
  IPR000504 RNA recognition motif domain [PS50102] (146-225)
  IPR000504 RNA recognition motif domain [SM00360] (50-125)
  IPR000504 RNA recognition motif domain [SM00360] (147-221)
  IPR000504 RNA recognition motif domain [SM00360] (482-552)
  IPR012677 Nucleotide-binding alpha-beta plait domain superfamily [G3DSA:3.30.70.330] (42-138)
  IPR012677 Nucleotide-binding alpha-beta plait domain superfamily [G3DSA:3.30.70.330] (139-234)
  IPR012677 Nucleotide-binding alpha-beta plait domain superfamily [G3DSA:3.30.70.330] (473-562)
  IPR035979 RNA-binding domain superfamily [SSF54928] (39-136)
  IPR035979 RNA-binding domain superfamily [SSF54928] (142-237)
  IPR035979 RNA-binding domain superfamily [SSF54928] (474-561)
  IPR050666 Epithelial Sp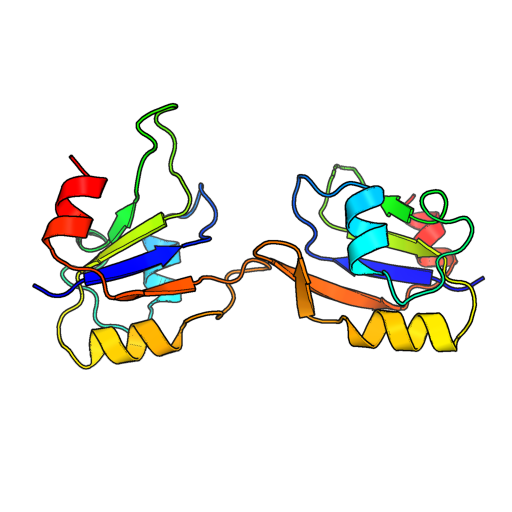licing Regulatory [PTHR13976] (50-553)

Sequence (174 aa):
PKFVRLRGLPWSATHKEILDFLENVNVTNGSSAGIHLVTSNTGEAYVEVASQEDVEEARKLNKASMGHRYIEVFTATPKEAKEAMPKFVRLRGLPWSATHKEILDFLENVNVTNGSAGIHLVTTSRVDGKNTGEAYVEVASQQEDVEEARKLNKASMMGHRYIEVFTATPKEAKEAMR

Nearest PDB structures (foldseek):
  5uzg-assembly1_B  TM=1.012E+00  e=4.427E-18  Drosophila melanogaster
  2dnn-assembly1_A  TM=8.904E-01  e=3.490E-06  Homo sapiens
  4qu7-assembly2_B  TM=8.584E-01  e=4.844E-06  Homo sapiens
  1wez-assembly1_A  TM=8.184E-01  e=1.935E-06  Homo sapiens
  2ghp-assembly2_F  TM=7.310E-01  e=2.792E-03  Saccharomyces cerevisiae

Solvent-accessible surface area: 10015 Å² total; per-residue (Å²): 121,91,29,0,44,0,113,4,6,22,208,47,7,62,74,148,75,0,55,85,26,1,132,123,10,98,18,38,120,26,57,69,2,4,60,23,17,96,130,81,70,8,42,0,16,0,42,3,67,33,94,109,8,21,88,65,0,92,136,45,55,122,33,63,22,68,48,42,44,0,38,0,64,82,11,72,70,148,85,6,161,126,39,118,121,90,26,0,43,0,122,12,5,32,159,77,7,66,65,143,85,0,55,74,27,1,132,123,11,97,18,38,122,26,51,71,2,4,63,30,14,60,25,155,146,85,53,131,53,68,6,41,0,16,0,41,3,67,34,92,114,7,15,94,62,0,93,136,44,53,99,33,64,34,70,58,51,22,0,34,0,65,82,11,72,71,167,78,8,163,89,26,89,147